Protein AF-A0A926V081-F1 (afdb_monomer_lite)

Secondary structure (DSSP, 8-state):
------------------------------------------------------------------------SEEEEEEEEE-SSSEEEEEEETTS-EEEEEE-HHHHT-GGGBT-EEEEEEEEEEEES-SSSSS---EEEEEEEEEEEE--SS-EEEE-SSEEEEEE-GGG--SSTTEEEEEEEEEETT--EEEEEEEEEEEETTEEEEEEEETTEEEEEEEEEETTEEEEEEEEEEETTEEEEEEEEEEEEEETT-

Sequence (258 aa):
MKNPMMAIALGLALLLSSCGATVAESSSAPESSASSSKPVAVAAASSATNPKAEKAEEVEAIAQAEETTEYPEIGQIISLQSGDLMCYTVVRDRQGQEFDIGATFEICEQQELLNQNVRFVYSEENVADCQSAEPCGRSRKETLISDVVLLGENWQVLSNGDWTVTVGRIESWDGVNNTGGLTYYGCDSDGNCLSLTDGFTVCRDGICNMSWENGDYAYTLSSEVTDDGEGSTTLIVWQNGDEILRAENMELIDSSDS

Structure (mmCIF, N/CA/C/O backbone):
data_AF-A0A926V081-F1
#
_entry.id   AF-A0A926V081-F1
#
loop_
_atom_site.group_PDB
_atom_site.id
_atom_site.type_symbol
_atom_site.label_atom_id
_atom_site.label_alt_id
_atom_site.label_comp_id
_atom_site.label_asym_id
_atom_site.label_entity_id
_atom_site.label_seq_id
_atom_site.pdbx_PDB_ins_code
_atom_site.Cartn_x
_atom_site.Cartn_y
_atom_site.Cartn_z
_atom_site.occupancy
_atom_site.B_iso_or_equiv
_atom_site.auth_seq_id
_atom_site.auth_comp_id
_atom_site.auth_asym_id
_atom_site.auth_atom_id
_atom_site.pdbx_PDB_model_num
ATOM 1 N N . MET A 1 1 ? -52.320 -1.292 10.419 1.00 41.16 1 MET A N 1
ATOM 2 C CA . MET A 1 1 ? -52.368 0.172 10.208 1.00 41.16 1 MET A CA 1
ATOM 3 C C . MET A 1 1 ? -50.968 0.570 9.739 1.00 41.16 1 MET A C 1
ATOM 5 O O . MET A 1 1 ? -50.101 0.710 10.576 1.00 41.16 1 MET A O 1
ATOM 9 N N . LYS A 1 2 ? -50.549 0.370 8.481 1.00 49.22 2 LYS A N 1
ATOM 10 C CA . LYS A 1 2 ? -50.849 1.128 7.248 1.00 49.22 2 LYS A CA 1
ATOM 11 C C . LYS A 1 2 ? -51.010 2.631 7.474 1.00 49.22 2 LYS A C 1
ATOM 13 O O . LYS A 1 2 ? -52.077 3.046 7.904 1.00 49.22 2 LYS A O 1
ATOM 18 N N . ASN A 1 3 ? -49.947 3.374 7.161 1.00 38.78 3 ASN A N 1
ATOM 19 C CA . ASN A 1 3 ? -49.962 4.659 6.459 1.00 38.78 3 ASN A CA 1
ATOM 20 C C . ASN A 1 3 ? -48.572 4.933 5.834 1.00 38.78 3 ASN A C 1
ATOM 22 O O . ASN A 1 3 ? -47.609 4.288 6.246 1.00 38.78 3 ASN A O 1
ATOM 26 N N . PRO A 1 4 ? -48.492 5.745 4.762 1.00 57.84 4 PRO A N 1
ATOM 27 C CA . PRO A 1 4 ? -47.816 5.337 3.528 1.00 57.84 4 PRO A CA 1
ATOM 28 C C . PRO A 1 4 ? -46.669 6.254 3.066 1.00 57.84 4 PRO A C 1
ATOM 30 O O . PRO A 1 4 ? -46.450 7.329 3.611 1.00 57.84 4 PRO A O 1
ATOM 33 N N . MET A 1 5 ? -45.990 5.776 2.013 1.00 45.22 5 MET A N 1
ATOM 34 C CA . MET A 1 5 ? -45.248 6.505 0.971 1.00 45.22 5 MET A CA 1
ATOM 35 C C . MET A 1 5 ? -45.391 8.034 0.968 1.00 45.22 5 MET A C 1
ATOM 37 O O . MET A 1 5 ? -46.496 8.559 0.833 1.00 45.22 5 MET A O 1
ATOM 41 N N . MET A 1 6 ? -44.250 8.720 0.885 1.00 52.53 6 MET A N 1
ATOM 42 C CA . MET A 1 6 ? -44.166 10.040 0.267 1.00 52.53 6 MET A CA 1
ATOM 43 C C . MET A 1 6 ? -42.986 10.052 -0.709 1.00 52.53 6 MET A C 1
ATOM 45 O O . MET A 1 6 ? -41.828 10.142 -0.318 1.00 52.53 6 MET A O 1
ATOM 49 N N . ALA A 1 7 ? -43.312 9.888 -1.990 1.00 45.56 7 ALA A N 1
ATOM 50 C CA . ALA A 1 7 ? -42.425 10.174 -3.105 1.00 45.56 7 ALA A CA 1
ATOM 51 C C . ALA A 1 7 ? -42.452 11.685 -3.367 1.00 45.56 7 ALA A C 1
ATOM 53 O O . ALA A 1 7 ? -43.532 12.272 -3.455 1.00 45.56 7 ALA A O 1
ATOM 54 N N . ILE A 1 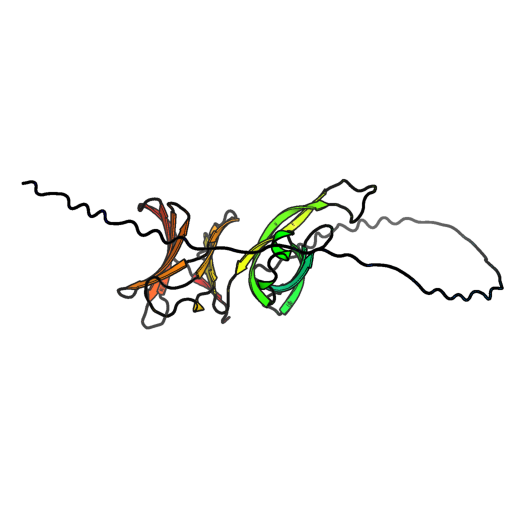8 ? -41.282 12.302 -3.517 1.00 54.81 8 ILE A N 1
ATOM 55 C CA . ILE A 1 8 ? -41.147 13.664 -4.035 1.00 54.81 8 ILE A CA 1
ATOM 56 C C . ILE A 1 8 ? -40.260 13.583 -5.273 1.00 54.81 8 ILE A C 1
ATOM 58 O O . ILE A 1 8 ? -39.061 13.347 -5.187 1.00 54.81 8 ILE A O 1
ATOM 62 N N . ALA A 1 9 ? -40.901 13.753 -6.426 1.00 47.06 9 ALA A N 1
ATOM 63 C CA . ALA A 1 9 ? -40.275 14.061 -7.699 1.00 47.06 9 ALA A CA 1
ATOM 64 C C . ALA A 1 9 ? -40.570 15.533 -8.012 1.00 47.06 9 ALA A C 1
ATOM 66 O O . ALA A 1 9 ? -41.734 15.925 -8.022 1.00 47.06 9 ALA A O 1
ATOM 67 N N . LEU A 1 10 ? -39.527 16.328 -8.244 1.00 50.34 10 LEU A N 1
ATOM 68 C CA . LEU A 1 10 ? -39.534 17.675 -8.834 1.00 50.34 10 LEU A CA 1
ATOM 69 C C . LEU A 1 10 ? -38.047 18.053 -8.988 1.00 50.34 10 LEU A C 1
ATOM 71 O O . LEU A 1 10 ? -37.288 17.855 -8.054 1.00 50.34 10 LEU A O 1
ATOM 75 N N . GLY A 1 11 ? -37.511 18.582 -10.076 1.00 39.38 11 GLY A N 1
ATOM 76 C CA . GLY A 1 11 ? -38.064 19.017 -11.339 1.00 39.38 11 GLY A CA 1
ATOM 77 C C . GLY A 1 11 ? -36.914 19.614 -12.159 1.00 39.38 11 GLY A C 1
ATOM 78 O O . GLY A 1 11 ? -36.106 20.385 -11.656 1.00 39.38 11 GLY A O 1
ATOM 79 N N . LEU A 1 12 ? -36.861 19.179 -13.411 1.00 51.38 12 LEU A N 1
ATOM 80 C CA . LEU A 1 12 ? -36.285 19.787 -14.609 1.00 51.38 12 LEU A CA 1
ATOM 81 C C . LEU A 1 12 ? -35.897 21.287 -14.523 1.00 51.38 12 LEU A C 1
ATOM 83 O O . LEU A 1 12 ? -36.761 22.139 -14.322 1.00 51.38 12 LEU A O 1
ATOM 87 N N . ALA A 1 13 ? -34.643 21.615 -14.856 1.00 47.19 13 ALA A N 1
ATOM 88 C CA . ALA A 1 13 ? -34.267 22.918 -15.415 1.00 47.19 13 ALA A CA 1
ATOM 89 C C . ALA A 1 13 ? -33.102 22.764 -16.412 1.00 47.19 13 ALA A C 1
ATOM 91 O O . ALA A 1 13 ? -31.939 22.642 -16.041 1.00 47.19 13 ALA A O 1
ATOM 92 N N . LEU A 1 14 ? -33.461 22.753 -17.698 1.00 45.94 14 LEU A N 1
ATOM 93 C CA . LEU A 1 14 ? -32.574 22.970 -18.841 1.00 45.94 14 LEU A CA 1
ATOM 94 C C . LEU A 1 14 ? -32.237 24.463 -18.949 1.00 45.94 14 LEU A C 1
ATOM 96 O O . LEU A 1 14 ? -33.151 25.286 -18.969 1.00 45.94 14 LEU A O 1
ATOM 100 N N . LEU A 1 15 ? -30.961 24.792 -19.157 1.00 56.22 15 LEU A N 1
ATOM 101 C CA . LEU A 1 15 ? -30.553 26.021 -19.839 1.00 56.22 15 LEU A CA 1
ATOM 102 C C . LEU A 1 15 ? -29.522 25.688 -20.925 1.00 56.22 15 LEU A C 1
ATOM 104 O O . LEU A 1 15 ? -28.393 25.296 -20.654 1.00 56.22 15 LEU A O 1
ATOM 108 N N . LEU A 1 16 ? -29.982 25.836 -22.167 1.00 53.78 16 LEU A N 1
ATOM 109 C CA . LEU A 1 16 ? -29.206 25.965 -23.400 1.00 53.78 16 LEU A CA 1
ATOM 110 C C . LEU A 1 16 ? -28.713 27.411 -23.542 1.00 53.78 16 LEU A C 1
ATOM 112 O O . LEU A 1 16 ? -29.458 28.312 -23.160 1.00 53.78 16 LEU A O 1
ATOM 116 N N . SER A 1 17 ? -27.542 27.608 -24.168 1.00 41.00 17 SER A N 1
ATOM 117 C CA . SER A 1 17 ? -27.089 28.778 -24.969 1.00 41.00 17 SER A CA 1
ATOM 118 C C . SER A 1 17 ? -25.545 28.825 -24.907 1.00 41.00 17 SER A C 1
ATOM 120 O O . SER A 1 17 ? -25.008 28.666 -23.821 1.00 41.00 17 SER A O 1
ATOM 122 N N . SER A 1 18 ? -24.721 29.051 -25.937 1.00 39.44 18 SER A N 1
ATOM 123 C CA . SER A 1 18 ? -24.872 29.376 -27.365 1.00 39.44 18 SER A CA 1
ATOM 124 C C . SER A 1 18 ? -23.458 29.588 -27.961 1.00 39.44 18 SER A C 1
ATOM 126 O O . SER A 1 18 ? -22.607 30.127 -27.263 1.00 39.44 18 SER A O 1
ATOM 128 N N . CYS A 1 19 ? -23.284 29.223 -29.245 1.00 39.62 19 CYS A N 1
ATOM 129 C CA . CYS A 1 19 ? -22.451 29.788 -30.343 1.00 39.62 19 CYS A CA 1
ATOM 130 C C . CYS A 1 19 ? -21.103 30.476 -30.030 1.00 39.62 19 CYS A C 1
ATOM 132 O O . CYS A 1 19 ? -21.054 31.424 -29.259 1.00 39.62 19 CYS A O 1
ATOM 134 N N . GLY A 1 20 ? -19.981 30.107 -30.665 1.00 35.38 20 GLY A N 1
ATOM 135 C CA . GLY A 1 20 ? -19.585 30.327 -32.084 1.00 35.38 20 GLY A CA 1
ATOM 136 C C . GLY A 1 20 ? -18.154 30.929 -32.056 1.00 35.38 20 GLY A C 1
ATOM 137 O O . GLY A 1 20 ? -17.800 31.501 -31.035 1.00 35.38 20 GLY A O 1
ATOM 138 N N . ALA A 1 21 ? -17.214 30.861 -33.006 1.00 42.50 21 ALA A N 1
ATOM 139 C CA . ALA A 1 21 ? -17.116 30.629 -34.453 1.00 42.50 21 ALA A CA 1
ATOM 140 C C . ALA A 1 21 ? -15.611 30.300 -34.743 1.00 42.50 21 ALA A C 1
ATOM 142 O O . ALA A 1 21 ? -14.745 30.856 -34.079 1.00 42.50 21 ALA A O 1
ATOM 143 N N . THR A 1 22 ? -15.230 29.231 -35.454 1.00 41.41 22 THR A N 1
ATOM 144 C CA . THR A 1 22 ? -14.862 29.104 -36.892 1.00 41.41 22 THR A CA 1
ATOM 145 C C . THR A 1 22 ? -13.747 30.007 -37.493 1.00 41.41 22 THR A C 1
ATOM 147 O O . THR A 1 22 ? -13.925 31.215 -37.602 1.00 41.41 22 THR A O 1
ATOM 150 N N . VAL A 1 23 ? -12.748 29.305 -38.076 1.00 40.12 23 VAL A N 1
ATOM 151 C CA . VAL A 1 23 ? -11.876 29.514 -39.280 1.00 40.12 23 VAL A CA 1
ATOM 152 C C . VAL A 1 23 ? -10.574 30.347 -39.247 1.00 40.12 23 VAL A C 1
ATOM 154 O O . VAL A 1 23 ? -10.603 31.540 -38.971 1.00 40.12 23 VAL A O 1
ATOM 157 N N . ALA A 1 24 ? -9.490 29.684 -39.712 1.00 35.75 24 ALA A N 1
ATOM 158 C CA . ALA A 1 24 ? -8.449 30.072 -40.709 1.00 35.75 24 ALA A CA 1
ATOM 159 C C . ALA A 1 24 ? -7.043 29.672 -40.194 1.00 35.75 24 ALA A C 1
ATOM 161 O O . ALA A 1 24 ? -6.629 30.150 -39.147 1.00 35.75 24 ALA A O 1
ATOM 162 N N . GLU A 1 25 ? -6.309 28.676 -40.708 1.00 33.34 25 GLU A N 1
ATOM 163 C CA . GLU A 1 25 ? -5.792 28.375 -42.063 1.00 33.34 25 GLU A CA 1
ATOM 164 C C . GLU A 1 25 ? -4.762 29.393 -42.603 1.00 33.34 25 GLU A C 1
ATOM 166 O O . GLU A 1 25 ? -5.143 30.467 -43.049 1.00 33.34 25 GLU A O 1
ATOM 171 N N . SER A 1 26 ? -3.469 29.018 -42.565 1.00 32.22 26 SER A N 1
ATOM 172 C CA . SER A 1 26 ? -2.388 29.284 -43.555 1.00 32.22 26 SER A CA 1
ATOM 173 C C . SER A 1 26 ? -1.020 29.070 -42.873 1.00 32.22 26 SER A C 1
ATOM 175 O O . SER A 1 26 ? -0.726 29.729 -41.883 1.00 32.22 26 SER A O 1
ATOM 177 N N . SER A 1 27 ? -0.219 28.052 -43.210 1.00 38.47 27 SER A N 1
ATOM 178 C CA . SER A 1 27 ? 0.672 27.954 -44.383 1.00 38.47 27 SER A CA 1
ATOM 179 C C . SER A 1 27 ? 1.743 29.050 -44.458 1.00 38.47 27 SER A C 1
ATOM 181 O O . SER A 1 27 ? 1.444 30.134 -44.944 1.00 38.47 27 SER A O 1
ATOM 183 N N . SER A 1 28 ? 2.995 28.702 -44.121 1.00 39.69 28 SER A N 1
ATOM 184 C CA . SER A 1 28 ? 4.182 28.988 -44.958 1.00 39.69 28 SER A CA 1
ATOM 185 C C . SER A 1 28 ? 5.489 28.473 -44.321 1.00 39.69 28 SER A C 1
ATOM 187 O O . SER A 1 28 ? 5.989 29.048 -43.359 1.00 39.69 28 SER A O 1
ATOM 189 N N . ALA A 1 29 ? 6.072 27.428 -44.911 1.00 41.03 29 ALA A N 1
ATOM 190 C CA . ALA A 1 29 ? 7.504 27.399 -45.253 1.00 41.03 29 ALA A CA 1
ATOM 191 C C . ALA A 1 29 ? 7.626 28.015 -46.680 1.00 41.03 29 ALA A C 1
ATOM 193 O O . ALA A 1 29 ? 6.577 28.057 -47.336 1.00 41.03 29 ALA A O 1
ATOM 194 N N . PRO A 1 30 ? 8.787 28.471 -47.219 1.00 44.38 30 PRO A N 1
ATOM 195 C CA . PRO A 1 30 ? 10.089 27.789 -47.137 1.00 44.38 30 PRO A CA 1
ATOM 196 C C . PRO A 1 30 ? 11.362 28.689 -47.205 1.00 44.38 30 PRO A C 1
ATOM 198 O O . PRO A 1 30 ? 11.274 29.911 -47.236 1.00 44.38 30 PRO A O 1
ATOM 201 N N . GLU A 1 31 ? 12.521 28.007 -47.305 1.00 29.89 31 GLU A N 1
ATOM 202 C CA . GLU A 1 31 ? 13.815 28.438 -47.892 1.00 29.89 31 GLU A CA 1
ATOM 203 C C . GLU A 1 31 ? 14.608 29.542 -47.164 1.00 29.89 31 GLU A C 1
ATOM 205 O O . GLU A 1 31 ? 14.063 30.456 -46.573 1.00 29.89 31 GLU A O 1
ATOM 210 N N . SER A 1 32 ? 15.936 29.624 -47.181 1.00 30.98 32 SER A N 1
ATOM 211 C CA . SER A 1 32 ? 17.075 28.851 -47.689 1.00 30.98 32 SER A CA 1
ATOM 212 C C . SER A 1 32 ? 18.302 29.660 -47.241 1.00 30.98 32 SER A C 1
ATOM 214 O O . SER A 1 32 ? 18.224 30.889 -47.227 1.00 30.98 32 SER A O 1
ATOM 216 N N . SER A 1 33 ? 19.430 29.024 -46.909 1.00 35.28 33 SER A N 1
ATOM 217 C CA . SER A 1 33 ? 20.769 29.512 -47.295 1.00 35.28 33 SER A CA 1
ATOM 218 C C . SER A 1 33 ? 21.856 28.520 -46.889 1.00 35.28 33 SER A C 1
ATOM 220 O O . SER A 1 33 ? 22.056 28.206 -45.719 1.00 35.28 33 SER A O 1
ATOM 222 N N . ALA A 1 34 ? 22.564 28.050 -47.909 1.00 33.31 34 ALA A N 1
ATOM 223 C CA . ALA A 1 34 ? 23.764 27.235 -47.853 1.00 33.31 34 ALA A CA 1
ATOM 224 C C . ALA A 1 34 ? 25.030 28.073 -47.584 1.00 33.31 34 ALA A C 1
ATOM 226 O O . ALA A 1 34 ? 25.086 29.228 -47.992 1.00 33.31 34 ALA A O 1
ATOM 227 N N . SER A 1 35 ? 26.072 27.452 -47.013 1.00 34.75 35 SER A N 1
ATOM 228 C CA . SER A 1 35 ? 27.498 27.613 -47.392 1.00 34.75 35 SER A CA 1
ATOM 229 C C . SER A 1 35 ? 28.341 26.646 -46.534 1.00 34.75 35 SER A C 1
ATOM 231 O O . SER A 1 35 ? 28.346 26.758 -45.316 1.00 34.75 35 SER A O 1
ATOM 233 N N . SER A 1 36 ? 28.845 25.515 -47.038 1.00 32.81 36 SER A N 1
ATOM 234 C CA . SER A 1 36 ? 30.059 25.316 -47.852 1.00 32.81 36 SER A CA 1
ATOM 235 C C . SER A 1 36 ? 31.379 25.753 -47.193 1.00 32.81 36 SER A C 1
ATOM 237 O O . SER A 1 36 ? 31.754 26.920 -47.235 1.00 32.81 36 SER A O 1
ATOM 239 N N . SER A 1 37 ? 32.146 24.785 -46.675 1.00 38.94 37 SER A N 1
ATOM 240 C CA . SER A 1 37 ? 33.551 24.587 -47.078 1.00 38.94 37 SER A CA 1
ATOM 241 C C . SER A 1 37 ? 34.102 23.222 -46.619 1.00 38.94 37 SER A C 1
ATOM 243 O O . SER A 1 37 ? 33.968 22.802 -45.476 1.00 38.94 37 SER A O 1
ATOM 245 N N . LYS A 1 38 ? 34.715 22.521 -47.576 1.00 42.31 38 LYS A N 1
ATOM 246 C CA . LYS A 1 38 ? 35.618 21.352 -47.478 1.00 42.31 38 LYS A CA 1
ATOM 247 C C . LYS A 1 38 ? 37.017 21.869 -47.912 1.00 42.31 38 LYS A C 1
ATOM 249 O O . LYS A 1 38 ? 37.076 22.994 -48.409 1.00 42.31 38 LYS A O 1
ATOM 254 N N . PRO A 1 39 ? 38.073 21.048 -48.068 1.00 52.53 39 PRO A N 1
ATOM 255 C CA . PRO A 1 39 ? 38.660 19.966 -47.259 1.00 52.53 39 PRO A CA 1
ATOM 256 C C . PRO A 1 39 ? 40.168 20.225 -46.976 1.00 52.53 39 PRO A C 1
ATOM 258 O O . PRO A 1 39 ? 40.799 20.971 -47.714 1.00 52.53 39 PRO A O 1
ATOM 261 N N . VAL A 1 40 ? 40.806 19.496 -46.048 1.00 36.75 40 VAL A N 1
ATOM 262 C CA . VAL A 1 40 ? 42.231 19.108 -46.200 1.00 36.75 40 VAL A CA 1
ATOM 263 C C . VAL A 1 40 ? 42.437 17.707 -45.618 1.00 36.75 40 VAL A C 1
ATOM 265 O O . VAL A 1 40 ? 41.960 17.397 -44.531 1.00 36.75 40 VAL A O 1
ATOM 268 N N . ALA A 1 41 ? 43.115 16.864 -46.391 1.00 37.28 41 ALA A N 1
ATOM 269 C CA . ALA A 1 41 ? 43.473 15.481 -46.101 1.00 37.28 41 ALA A CA 1
ATOM 270 C C . ALA A 1 41 ? 45.007 15.320 -46.077 1.00 37.28 41 ALA A C 1
ATOM 272 O O . ALA A 1 41 ? 45.720 16.261 -46.424 1.00 37.28 41 ALA A O 1
ATOM 273 N N . VAL A 1 42 ? 45.445 14.066 -45.850 1.00 37.69 42 VAL A N 1
ATOM 274 C CA . VAL A 1 42 ? 46.785 13.470 -46.106 1.00 37.69 42 VAL A CA 1
ATOM 275 C C . VAL A 1 42 ? 47.740 13.574 -44.898 1.00 37.69 42 VAL A C 1
ATOM 277 O O . VAL A 1 42 ? 47.892 14.653 -44.349 1.00 37.69 42 VAL A O 1
ATOM 280 N N . ALA A 1 43 ? 48.435 12.545 -44.386 1.00 34.44 43 ALA A N 1
ATOM 281 C CA . ALA A 1 43 ? 48.739 11.140 -44.738 1.00 34.44 43 ALA A CA 1
ATOM 282 C C . ALA A 1 43 ? 49.207 10.415 -43.439 1.00 34.44 43 ALA A C 1
ATOM 284 O O . ALA A 1 43 ? 49.703 11.087 -42.542 1.00 34.44 43 ALA A O 1
ATOM 285 N N . ALA A 1 44 ? 48.918 9.121 -43.208 1.00 33.72 44 ALA A N 1
ATOM 286 C CA . ALA A 1 44 ? 49.705 7.910 -43.570 1.00 33.72 44 ALA A CA 1
ATOM 287 C C . ALA A 1 44 ? 51.083 7.809 -42.846 1.00 33.72 44 ALA A C 1
ATOM 289 O O . ALA A 1 44 ? 51.796 8.798 -42.800 1.00 33.72 44 ALA A O 1
ATOM 290 N N . ALA A 1 45 ? 51.594 6.692 -42.301 1.00 32.97 45 ALA A N 1
ATOM 291 C CA . ALA A 1 45 ? 51.244 5.268 -42.334 1.00 32.97 45 ALA A CA 1
ATOM 292 C C . ALA A 1 45 ? 52.085 4.453 -41.301 1.00 32.97 45 ALA A C 1
ATOM 294 O O . ALA A 1 45 ? 53.166 4.899 -40.934 1.00 32.97 45 ALA A O 1
ATOM 295 N N . SER A 1 46 ? 51.632 3.212 -41.018 1.00 34.06 46 SER A N 1
ATOM 296 C CA . SER A 1 46 ? 52.392 1.944 -40.795 1.00 34.06 46 SER A CA 1
ATOM 297 C C . SER A 1 46 ? 53.333 1.793 -39.575 1.00 34.06 46 SER A C 1
ATOM 299 O O . SER A 1 46 ? 54.003 2.735 -39.192 1.00 34.06 46 SER A O 1
ATOM 301 N N . SER A 1 47 ? 53.525 0.647 -38.900 1.00 34.56 47 SER A N 1
ATOM 302 C CA . SER A 1 47 ? 53.263 -0.799 -39.104 1.00 34.56 47 SER A CA 1
ATOM 303 C C . SER A 1 47 ? 53.283 -1.475 -37.710 1.00 34.56 47 SER A C 1
ATOM 305 O O . SER A 1 47 ? 54.092 -1.095 -36.873 1.00 34.56 47 SER A O 1
ATOM 307 N N . ALA A 1 48 ? 52.355 -2.360 -37.337 1.00 37.00 48 ALA A N 1
ATOM 308 C CA . ALA A 1 48 ? 52.404 -3.828 -37.460 1.00 37.00 48 ALA A CA 1
ATOM 309 C C . ALA A 1 48 ? 53.718 -4.533 -37.040 1.00 37.00 48 ALA A C 1
ATOM 311 O O . ALA A 1 48 ? 54.717 -4.462 -37.751 1.00 37.00 48 ALA A O 1
ATOM 312 N N . THR A 1 49 ? 53.661 -5.352 -35.979 1.00 30.39 49 THR A N 1
ATOM 313 C CA . THR A 1 49 ? 54.292 -6.690 -35.917 1.00 30.39 49 THR A CA 1
ATOM 314 C C . THR A 1 49 ? 53.478 -7.590 -34.967 1.00 30.39 49 THR A C 1
ATOM 316 O O . THR A 1 49 ? 53.098 -7.172 -33.880 1.00 30.39 49 THR A O 1
ATOM 319 N N . ASN A 1 50 ? 53.171 -8.797 -35.440 1.00 41.41 50 ASN A N 1
ATOM 320 C CA . ASN A 1 50 ? 52.332 -9.865 -34.865 1.00 41.41 50 ASN A CA 1
ATOM 321 C C . ASN A 1 50 ? 53.273 -11.024 -34.391 1.00 41.41 50 ASN A C 1
ATOM 323 O O . ASN A 1 50 ? 54.489 -10.850 -34.481 1.00 41.41 50 ASN A O 1
ATOM 327 N N . PRO A 1 51 ? 52.837 -12.288 -34.204 1.00 58.31 51 PRO A N 1
ATOM 328 C CA . PRO A 1 51 ? 52.030 -12.947 -33.156 1.00 58.31 51 PRO A CA 1
ATOM 329 C C . PRO A 1 51 ? 52.818 -14.050 -32.383 1.00 58.31 51 PRO A C 1
ATOM 331 O O . PRO A 1 51 ? 53.830 -14.532 -32.889 1.00 58.31 51 PRO A O 1
ATOM 334 N N . LYS A 1 52 ? 52.301 -14.583 -31.252 1.00 38.56 52 LYS A N 1
ATOM 335 C CA . LYS A 1 52 ? 52.437 -16.030 -30.919 1.00 38.56 52 LYS A CA 1
ATOM 336 C C . LYS A 1 52 ? 51.471 -16.545 -29.823 1.00 38.56 52 LYS A C 1
ATOM 338 O O . LYS A 1 52 ? 51.586 -16.161 -28.667 1.00 38.56 52 LYS A O 1
ATOM 343 N N . ALA A 1 53 ? 50.582 -17.441 -30.268 1.00 39.53 53 ALA A N 1
ATOM 344 C CA . ALA A 1 53 ? 49.889 -18.584 -29.632 1.00 39.53 53 ALA A CA 1
ATOM 345 C C . ALA A 1 53 ? 50.578 -19.220 -28.396 1.00 39.53 53 ALA A C 1
ATOM 347 O O . ALA A 1 53 ? 51.799 -19.153 -28.302 1.00 39.53 53 ALA A O 1
ATOM 348 N N . GLU A 1 54 ? 49.970 -19.984 -27.479 1.00 41.94 54 GLU A N 1
ATOM 349 C CA . GLU A 1 54 ? 48.633 -20.557 -27.192 1.00 41.94 54 GLU A CA 1
ATOM 350 C C . GLU A 1 54 ? 48.836 -21.441 -25.925 1.00 41.94 54 GLU A C 1
ATOM 352 O O . GLU A 1 54 ? 49.968 -21.881 -25.691 1.00 41.94 54 GLU A O 1
ATOM 357 N N . LYS A 1 55 ? 47.745 -21.778 -25.205 1.00 34.75 55 LYS A N 1
ATOM 358 C CA . LYS A 1 55 ? 47.590 -22.850 -24.178 1.00 34.75 55 LYS A CA 1
ATOM 359 C C . LYS A 1 55 ? 47.797 -22.376 -22.721 1.00 34.75 55 LYS A C 1
ATOM 361 O O . LYS A 1 55 ? 48.801 -21.746 -22.432 1.00 34.75 55 LYS A O 1
ATOM 366 N N . ALA A 1 56 ? 46.935 -22.638 -21.738 1.00 40.91 56 ALA A N 1
ATOM 367 C CA . ALA A 1 56 ? 45.872 -23.625 -21.592 1.00 40.91 56 ALA A CA 1
ATOM 368 C C . ALA A 1 56 ? 44.673 -23.033 -20.833 1.00 40.91 56 ALA A C 1
ATOM 370 O O . ALA A 1 56 ? 44.820 -22.188 -19.958 1.00 40.91 56 ALA A O 1
ATOM 371 N N . GLU A 1 57 ? 43.519 -23.550 -21.212 1.00 48.47 57 GLU A N 1
ATOM 372 C CA . GLU A 1 57 ? 42.200 -23.469 -20.609 1.00 48.47 57 GLU A CA 1
ATOM 373 C C . GLU A 1 57 ? 42.217 -24.081 -19.193 1.00 48.47 57 GLU A C 1
ATOM 375 O O . GLU A 1 57 ? 42.476 -25.275 -19.033 1.00 48.47 57 GLU A O 1
ATOM 380 N N . GLU A 1 58 ? 41.959 -23.264 -18.171 1.00 46.41 58 GLU A N 1
ATOM 381 C CA . GLU A 1 58 ? 41.532 -23.710 -16.843 1.00 46.41 58 GLU A CA 1
ATOM 382 C C . GLU A 1 58 ? 40.118 -23.169 -16.648 1.00 46.41 58 GLU A C 1
ATOM 384 O O . GLU A 1 58 ? 39.895 -21.974 -16.462 1.00 46.41 58 GLU A O 1
ATOM 389 N N . VAL A 1 59 ? 39.152 -24.066 -16.839 1.00 45.50 59 VAL A N 1
ATOM 390 C CA . VAL A 1 59 ? 37.726 -23.819 -16.646 1.00 45.50 59 VAL A CA 1
ATOM 391 C C . VAL A 1 59 ? 37.492 -23.716 -15.145 1.00 45.50 59 VAL A C 1
ATOM 393 O O . VAL A 1 59 ? 37.207 -24.710 -14.478 1.00 45.50 59 VAL A O 1
ATOM 396 N N . GLU A 1 60 ? 37.646 -22.513 -14.603 1.00 47.34 60 GLU A N 1
ATOM 397 C CA . GLU A 1 60 ? 37.123 -22.197 -13.284 1.00 47.34 60 GLU A CA 1
ATOM 398 C C . GLU A 1 60 ? 35.610 -22.036 -13.443 1.00 47.34 60 GLU A C 1
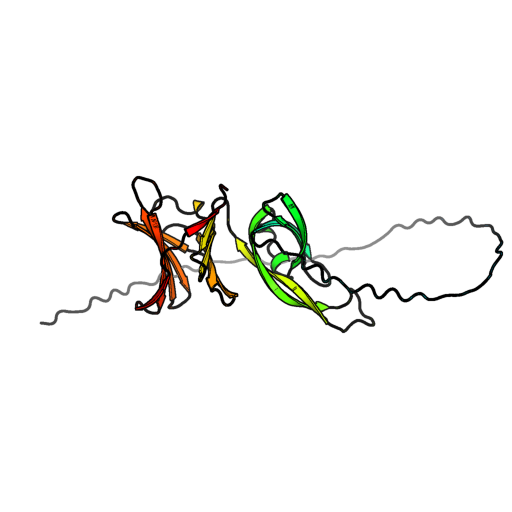ATOM 400 O O . GLU A 1 60 ? 35.101 -21.058 -13.991 1.00 47.34 60 GLU A O 1
ATOM 405 N N . ALA A 1 61 ? 34.888 -23.086 -13.056 1.00 44.84 61 ALA A N 1
ATOM 406 C CA . ALA A 1 61 ? 33.449 -23.054 -12.894 1.00 44.84 61 ALA A CA 1
ATOM 407 C C . ALA A 1 61 ? 33.128 -22.069 -11.765 1.00 44.84 61 ALA A C 1
ATOM 409 O O . ALA A 1 61 ? 33.054 -22.443 -10.595 1.00 44.84 61 ALA A O 1
ATOM 410 N N . ILE A 1 62 ? 32.966 -20.798 -12.127 1.00 44.16 62 ILE A N 1
ATOM 411 C CA . ILE A 1 62 ? 32.360 -19.800 -11.259 1.00 44.16 62 ILE A CA 1
ATOM 412 C C . ILE A 1 62 ? 30.892 -20.204 -11.172 1.00 44.16 62 ILE A C 1
ATOM 414 O O . ILE A 1 62 ? 30.095 -19.946 -12.075 1.00 44.16 62 ILE A O 1
ATOM 418 N N . ALA A 1 63 ? 30.566 -20.946 -10.116 1.00 39.50 63 ALA A N 1
ATOM 419 C CA . ALA A 1 63 ? 29.204 -21.067 -9.647 1.00 39.50 63 ALA A CA 1
ATOM 420 C C . ALA A 1 63 ? 28.667 -19.638 -9.538 1.00 39.50 63 ALA A C 1
ATOM 422 O O . ALA A 1 63 ? 29.203 -18.836 -8.774 1.00 39.50 63 ALA A O 1
ATOM 423 N N . GLN A 1 64 ? 27.686 -19.313 -10.380 1.00 36.97 64 GLN A N 1
ATOM 424 C CA . GLN A 1 64 ? 26.902 -18.099 -10.244 1.00 36.97 64 GLN A CA 1
ATOM 425 C C . GLN A 1 64 ? 26.277 -18.179 -8.856 1.00 36.97 64 GLN A C 1
ATOM 427 O O . GLN A 1 64 ? 25.350 -18.950 -8.621 1.00 36.97 64 GLN A O 1
ATOM 432 N N . ALA A 1 65 ? 26.883 -17.467 -7.910 1.00 38.47 65 ALA A N 1
ATOM 433 C CA . ALA A 1 65 ? 26.177 -17.039 -6.729 1.00 38.47 65 ALA A CA 1
ATOM 434 C C . ALA A 1 65 ? 25.079 -16.131 -7.272 1.00 38.47 65 ALA A C 1
ATOM 436 O O . ALA A 1 65 ? 25.371 -15.057 -7.797 1.00 38.47 65 ALA A O 1
ATOM 437 N N . GLU A 1 66 ? 23.846 -16.627 -7.280 1.00 37.38 66 GLU A N 1
ATOM 438 C CA . GLU A 1 66 ? 22.691 -15.774 -7.493 1.00 37.38 66 GLU A CA 1
ATOM 439 C C . GLU A 1 66 ? 22.711 -14.767 -6.345 1.00 37.38 66 GLU A C 1
ATOM 441 O O . GLU A 1 66 ? 22.415 -15.106 -5.199 1.00 37.38 66 GLU A O 1
ATOM 446 N N . GLU A 1 67 ? 23.190 -13.554 -6.625 1.00 41.28 67 GLU A N 1
ATOM 447 C CA . GLU A 1 67 ? 22.988 -12.436 -5.722 1.00 41.28 67 GLU A CA 1
ATOM 448 C C . GLU A 1 67 ? 21.485 -12.191 -5.691 1.00 41.28 67 GLU A C 1
ATOM 450 O O . GLU A 1 67 ? 20.913 -11.595 -6.604 1.00 41.28 67 GLU A O 1
ATOM 455 N N . THR A 1 68 ? 20.827 -12.706 -4.656 1.00 43.72 68 THR A N 1
ATOM 456 C CA . THR A 1 68 ? 19.473 -12.299 -4.306 1.00 43.72 68 THR A CA 1
ATOM 457 C C . THR A 1 68 ? 19.554 -10.824 -3.945 1.00 43.72 68 THR A C 1
ATOM 459 O O . THR A 1 68 ? 19.891 -10.470 -2.816 1.00 43.72 68 THR A O 1
ATOM 462 N N . THR A 1 69 ? 19.352 -9.961 -4.938 1.00 58.09 69 THR A N 1
ATOM 463 C CA . THR A 1 69 ? 19.236 -8.525 -4.714 1.00 58.09 69 THR A CA 1
ATOM 464 C C . THR A 1 69 ? 17.926 -8.329 -3.972 1.00 58.09 69 THR A C 1
ATOM 466 O O . THR A 1 69 ? 16.851 -8.505 -4.540 1.00 58.09 69 THR A O 1
ATOM 469 N N . GLU A 1 70 ? 18.019 -8.069 -2.674 1.00 85.00 70 GLU A N 1
ATOM 470 C CA . GLU A 1 70 ? 16.856 -7.765 -1.854 1.00 85.00 70 GLU A CA 1
ATOM 471 C C . GLU A 1 70 ? 16.371 -6.368 -2.254 1.00 85.00 70 GLU A C 1
ATOM 473 O O . GLU A 1 70 ? 17.058 -5.369 -2.034 1.00 85.00 70 GLU A O 1
ATOM 478 N N . TYR A 1 71 ? 15.236 -6.311 -2.951 1.00 91.06 71 TYR A N 1
ATOM 479 C CA . TYR A 1 71 ? 14.635 -5.047 -3.356 1.00 91.06 71 TYR A CA 1
ATOM 480 C C . TYR A 1 71 ? 13.958 -4.377 -2.154 1.00 91.06 71 TYR A C 1
ATOM 482 O O . TYR A 1 71 ? 13.326 -5.065 -1.350 1.00 91.06 71 TYR A O 1
ATOM 490 N N . PRO A 1 72 ? 14.056 -3.045 -2.019 1.00 95.38 72 PRO A N 1
ATOM 491 C CA . PRO A 1 72 ? 13.426 -2.344 -0.912 1.00 95.38 72 PRO A CA 1
ATOM 492 C C . PRO A 1 72 ? 11.902 -2.367 -1.049 1.00 95.38 72 PRO A C 1
ATOM 494 O O . PRO A 1 72 ? 11.364 -2.029 -2.094 1.00 95.38 72 PRO A O 1
ATOM 497 N N . GLU A 1 73 ? 11.179 -2.682 0.024 1.00 95.12 73 GLU A N 1
ATOM 498 C CA . GLU A 1 73 ? 9.711 -2.603 -0.004 1.00 95.12 73 GLU A CA 1
ATOM 499 C C . GLU A 1 73 ? 9.192 -1.164 0.094 1.00 95.12 73 GLU A C 1
ATOM 501 O O . GLU A 1 73 ? 8.152 -0.836 -0.469 1.00 95.12 73 GLU A O 1
ATOM 506 N N . ILE A 1 74 ? 9.895 -0.303 0.833 1.00 96.81 74 ILE A N 1
ATOM 507 C CA . ILE A 1 74 ? 9.504 1.086 1.094 1.00 96.81 74 ILE A CA 1
ATOM 508 C C . ILE A 1 74 ? 10.680 2.003 0.780 1.00 96.81 74 ILE A C 1
ATOM 510 O O . ILE A 1 74 ? 11.821 1.741 1.171 1.00 96.81 74 ILE A O 1
ATOM 514 N N . GLY A 1 75 ? 10.394 3.111 0.107 1.00 96.50 75 GLY A N 1
ATOM 515 C CA . GLY A 1 75 ? 11.400 4.099 -0.239 1.00 96.50 75 GLY A CA 1
ATOM 516 C C . GLY A 1 75 ? 10.827 5.277 -1.011 1.00 96.50 75 GLY A C 1
ATOM 517 O O . GLY A 1 75 ? 9.648 5.607 -0.901 1.00 96.50 75 GLY A O 1
ATOM 518 N N . GLN A 1 76 ? 11.686 5.920 -1.792 1.00 97.19 76 GLN A N 1
ATOM 519 C CA . GLN A 1 76 ? 11.353 7.064 -2.630 1.00 97.19 76 GLN A CA 1
ATOM 520 C C . GLN A 1 76 ? 11.760 6.814 -4.072 1.00 97.19 76 GLN A C 1
ATOM 522 O O . GLN A 1 76 ? 12.841 6.291 -4.335 1.00 97.19 76 GLN A O 1
ATOM 527 N N . ILE A 1 77 ? 10.937 7.266 -5.014 1.00 96.94 77 ILE A N 1
ATOM 528 C CA . ILE A 1 77 ? 11.310 7.290 -6.429 1.00 96.94 77 ILE A CA 1
ATOM 529 C C . ILE A 1 77 ? 12.111 8.564 -6.697 1.00 96.94 77 ILE A C 1
ATOM 531 O O . ILE A 1 77 ? 11.598 9.673 -6.573 1.00 96.94 77 ILE A O 1
ATOM 535 N N . ILE A 1 78 ? 13.375 8.411 -7.081 1.00 97.50 78 ILE A N 1
ATOM 536 C CA . ILE A 1 78 ? 14.298 9.523 -7.349 1.00 97.50 78 ILE A CA 1
ATOM 537 C C . ILE A 1 78 ? 14.279 9.909 -8.823 1.00 97.50 78 ILE A C 1
ATOM 539 O O . ILE A 1 78 ? 14.377 11.090 -9.161 1.00 97.50 78 ILE A O 1
ATOM 543 N N . SER A 1 79 ? 14.143 8.926 -9.711 1.00 96.88 79 SER A N 1
ATOM 544 C CA . SER A 1 79 ? 14.023 9.180 -11.142 1.00 96.88 79 SER A CA 1
ATOM 545 C C . SER A 1 79 ? 13.113 8.172 -11.832 1.00 96.88 79 SER A C 1
ATOM 547 O O . SER A 1 79 ? 13.037 7.013 -11.427 1.00 96.88 79 SER A O 1
ATOM 549 N N . LEU A 1 80 ? 12.440 8.647 -12.880 1.00 96.88 80 LEU A N 1
ATOM 550 C CA . LEU A 1 80 ? 11.609 7.871 -13.792 1.00 96.88 80 LEU A CA 1
ATOM 551 C C . LEU A 1 80 ? 12.023 8.228 -15.216 1.00 96.88 80 LEU A C 1
ATOM 553 O O . LEU A 1 80 ? 11.948 9.394 -15.614 1.00 96.88 80 LEU A O 1
ATOM 557 N N . GLN A 1 81 ? 12.448 7.240 -15.992 1.00 96.50 81 GLN A N 1
ATOM 558 C CA . GLN A 1 81 ? 12.798 7.429 -17.390 1.00 96.50 81 GLN A CA 1
ATOM 559 C C . GLN A 1 81 ? 12.161 6.339 -18.242 1.00 96.50 81 GLN A C 1
ATOM 561 O O . GLN A 1 81 ? 12.508 5.164 -18.133 1.00 96.50 81 GLN A O 1
ATOM 566 N N . SER A 1 82 ? 11.262 6.743 -19.144 1.00 95.56 82 SER A N 1
ATOM 567 C CA . SER A 1 82 ? 10.693 5.816 -20.120 1.00 95.56 82 SER A CA 1
ATOM 568 C C . SER A 1 82 ? 11.807 5.305 -21.027 1.00 95.56 82 SER A C 1
ATOM 570 O O . SER A 1 82 ? 12.398 6.068 -21.797 1.00 95.56 82 SER A O 1
ATOM 572 N N . GLY A 1 83 ? 12.099 4.018 -20.901 1.00 91.62 83 GLY A N 1
ATOM 573 C CA . GLY A 1 83 ? 13.045 3.304 -21.731 1.00 91.62 83 GLY A CA 1
ATOM 574 C C . GLY A 1 83 ? 12.397 2.695 -22.962 1.00 91.62 83 GLY A C 1
ATOM 575 O O . GLY A 1 83 ? 11.242 2.952 -23.294 1.00 91.62 83 GLY A O 1
ATOM 576 N N . ASP A 1 84 ? 13.171 1.861 -23.635 1.00 88.25 84 ASP A N 1
ATOM 577 C CA . ASP A 1 84 ? 12.741 1.029 -24.754 1.00 88.25 84 ASP A CA 1
ATOM 578 C C . ASP A 1 84 ? 12.278 -0.364 -24.325 1.00 88.25 84 ASP A C 1
ATOM 580 O O . ASP A 1 84 ? 11.423 -0.953 -24.982 1.00 88.25 84 ASP A O 1
ATOM 584 N N . LEU A 1 85 ? 12.827 -0.885 -23.228 1.00 91.25 85 LEU A N 1
ATOM 585 C CA . LEU A 1 85 ? 12.485 -2.206 -22.698 1.00 91.25 85 LEU A CA 1
ATOM 586 C C . LEU A 1 85 ? 11.524 -2.149 -21.513 1.00 91.25 85 LEU A C 1
ATOM 588 O O . LEU A 1 85 ? 10.718 -3.058 -21.341 1.00 91.25 85 LEU A O 1
ATOM 592 N N . MET A 1 86 ? 11.634 -1.100 -20.703 1.00 95.12 86 MET A N 1
ATOM 593 C CA . MET A 1 86 ? 10.882 -0.904 -19.466 1.00 95.12 86 MET A CA 1
ATOM 594 C C . MET A 1 86 ? 10.983 0.559 -19.023 1.00 95.12 86 MET A C 1
ATOM 596 O O . MET A 1 86 ? 11.686 1.364 -19.644 1.00 95.12 86 MET A O 1
ATOM 600 N N . CYS A 1 87 ? 10.315 0.909 -17.931 1.00 97.00 87 CYS A N 1
ATOM 601 C CA . CYS A 1 87 ? 10.592 2.143 -17.214 1.00 97.00 87 CYS A CA 1
ATOM 602 C C . CYS A 1 87 ? 11.872 1.956 -16.386 1.00 97.00 87 CYS A C 1
ATOM 604 O O . CYS A 1 87 ? 11.956 1.049 -15.561 1.00 97.00 87 CYS A O 1
ATOM 606 N N . TYR A 1 88 ? 12.891 2.778 -16.620 1.00 96.25 88 TYR A N 1
ATOM 607 C CA . TYR A 1 88 ? 14.099 2.779 -15.799 1.00 96.25 88 TYR A CA 1
ATOM 608 C C . TYR A 1 88 ? 13.880 3.696 -14.604 1.00 96.25 88 TYR A C 1
ATOM 610 O O . TYR A 1 88 ? 13.524 4.866 -14.782 1.00 96.25 88 TYR A O 1
ATOM 618 N N . THR A 1 89 ? 14.094 3.172 -13.399 1.00 97.38 89 THR A N 1
ATOM 619 C CA . THR A 1 89 ? 13.902 3.931 -12.166 1.00 97.38 89 THR A CA 1
ATOM 620 C C . THR A 1 89 ? 15.143 3.882 -11.295 1.00 97.38 89 THR A C 1
ATOM 622 O O . THR A 1 89 ? 15.850 2.876 -11.251 1.00 97.38 89 THR A O 1
ATOM 625 N N . VAL A 1 90 ? 15.384 4.986 -10.594 1.00 97.19 90 VAL A N 1
ATOM 626 C CA . VAL A 1 90 ? 16.281 5.007 -9.437 1.00 97.19 90 VAL A CA 1
ATOM 627 C C . VAL A 1 90 ? 15.395 5.181 -8.223 1.00 97.19 90 VAL A C 1
ATOM 629 O O . VAL A 1 90 ? 14.675 6.181 -8.136 1.00 97.19 90 VAL A O 1
ATOM 632 N N . VAL A 1 91 ? 15.450 4.234 -7.296 1.00 97.44 91 VAL A N 1
ATOM 633 C CA . VAL A 1 91 ? 14.751 4.326 -6.015 1.00 97.44 91 VAL A CA 1
ATOM 634 C C . VAL A 1 91 ? 15.753 4.460 -4.884 1.00 97.44 91 VAL A C 1
ATOM 636 O O . VAL A 1 91 ? 16.877 3.978 -4.988 1.00 97.44 91 VAL A O 1
ATOM 639 N N . ARG A 1 92 ? 15.354 5.118 -3.802 1.00 97.12 92 ARG A N 1
ATOM 640 C CA . ARG A 1 92 ? 16.141 5.224 -2.577 1.00 97.12 92 ARG A CA 1
ATOM 641 C C . ARG A 1 92 ? 15.383 4.563 -1.444 1.00 97.12 92 ARG A C 1
ATOM 643 O O . ARG A 1 92 ? 14.234 4.924 -1.202 1.00 97.12 92 ARG A O 1
ATOM 650 N N . ASP A 1 93 ? 16.010 3.620 -0.760 1.00 95.56 93 ASP A N 1
ATOM 651 C CA . ASP A 1 93 ? 15.418 2.999 0.420 1.00 95.56 93 ASP A CA 1
ATOM 652 C C . ASP A 1 93 ? 15.456 3.932 1.643 1.00 95.56 93 ASP A C 1
ATOM 654 O O . ASP A 1 93 ? 15.940 5.069 1.600 1.00 95.56 93 ASP A O 1
ATOM 658 N N . ARG A 1 94 ? 14.962 3.431 2.776 1.00 91.38 94 ARG A N 1
ATOM 659 C CA . ARG A 1 94 ? 14.964 4.168 4.048 1.00 91.38 94 ARG A CA 1
ATOM 660 C C . ARG A 1 94 ? 16.359 4.387 4.644 1.00 91.38 94 ARG A C 1
ATOM 662 O O . ARG A 1 94 ? 16.537 5.307 5.437 1.00 91.38 94 ARG A O 1
ATOM 669 N N . GLN A 1 95 ? 17.351 3.583 4.264 1.00 92.25 95 GLN A N 1
ATOM 670 C CA . GLN A 1 95 ? 18.746 3.727 4.699 1.00 92.25 95 GLN A CA 1
ATOM 671 C C . GLN A 1 95 ? 19.520 4.743 3.844 1.00 92.25 95 GLN A C 1
ATOM 673 O O . GLN A 1 95 ? 20.664 5.083 4.154 1.00 92.25 95 GLN A O 1
ATOM 678 N N . GLY A 1 96 ? 18.895 5.257 2.783 1.00 93.69 96 GLY A N 1
ATOM 679 C CA . GLY A 1 96 ? 19.503 6.177 1.836 1.00 93.69 96 GLY A CA 1
ATOM 680 C C . GLY A 1 96 ? 20.293 5.483 0.726 1.00 93.69 96 GLY A C 1
ATOM 681 O O . GLY A 1 96 ? 20.973 6.171 -0.036 1.00 93.69 96 GLY A O 1
ATOM 682 N N . GLN A 1 97 ? 20.219 4.154 0.623 1.00 95.69 97 GLN A N 1
ATOM 683 C CA . GLN A 1 97 ? 20.823 3.390 -0.459 1.00 95.69 97 GLN A CA 1
ATOM 684 C C . GLN A 1 97 ? 19.981 3.531 -1.726 1.00 95.69 97 GLN A C 1
ATOM 686 O O . GLN A 1 97 ? 18.756 3.430 -1.693 1.00 95.69 97 GLN A O 1
ATOM 691 N N . GLU A 1 98 ? 20.654 3.779 -2.847 1.00 96.50 98 GLU A N 1
ATOM 692 C CA . GLU A 1 98 ? 20.013 3.891 -4.154 1.00 96.50 98 GLU A CA 1
ATOM 693 C C . GLU A 1 98 ? 20.092 2.567 -4.918 1.00 96.50 98 GLU A C 1
ATOM 695 O O . GLU A 1 98 ? 21.107 1.866 -4.868 1.00 96.50 98 GLU A O 1
ATOM 700 N N . PHE A 1 99 ? 19.013 2.245 -5.628 1.00 96.31 99 PHE A N 1
ATOM 701 C CA . PHE A 1 99 ? 18.852 1.029 -6.413 1.00 96.31 99 PHE A CA 1
ATOM 702 C C . PHE A 1 99 ? 18.345 1.387 -7.808 1.00 96.31 99 PHE A C 1
ATOM 704 O O . PHE A 1 99 ? 17.348 2.100 -7.952 1.00 96.31 99 PHE A O 1
ATOM 711 N N . ASP A 1 100 ? 19.011 0.847 -8.826 1.00 95.88 100 ASP A N 1
ATOM 712 C CA . ASP A 1 100 ? 18.526 0.871 -10.202 1.00 95.88 100 ASP A CA 1
ATOM 713 C C . ASP A 1 100 ? 17.551 -0.296 -10.385 1.00 95.88 100 ASP A C 1
ATOM 715 O O . ASP A 1 100 ? 17.962 -1.458 -10.436 1.00 95.88 100 ASP A O 1
ATOM 719 N N . ILE A 1 101 ? 16.253 0.000 -10.457 1.00 95.25 101 ILE A N 1
ATOM 720 C CA . ILE A 1 101 ? 15.204 -1.019 -10.567 1.00 95.25 101 ILE A CA 1
ATOM 721 C C . ILE A 1 101 ? 14.344 -0.726 -11.796 1.00 95.25 101 ILE A C 1
ATOM 723 O O . ILE A 1 101 ? 13.986 0.419 -12.084 1.00 95.25 101 ILE A O 1
ATOM 727 N N . GLY A 1 102 ? 14.024 -1.771 -12.556 1.00 96.44 102 GLY A N 1
ATOM 728 C CA . GLY A 1 102 ? 13.069 -1.672 -13.651 1.00 96.44 102 GLY A CA 1
ATOM 729 C C . GLY A 1 102 ? 11.634 -1.568 -13.135 1.00 96.44 102 GLY A C 1
ATOM 730 O O . GLY A 1 102 ? 11.277 -2.172 -12.128 1.00 96.44 102 GLY A O 1
ATOM 731 N N . ALA A 1 103 ? 10.793 -0.833 -13.845 1.00 97.62 103 ALA A N 1
ATOM 732 C CA . ALA A 1 103 ? 9.369 -0.723 -13.573 1.00 97.62 103 ALA A CA 1
ATOM 733 C C . ALA A 1 103 ? 8.557 -0.954 -14.852 1.00 97.62 103 ALA A C 1
ATOM 735 O O . ALA A 1 103 ? 9.079 -0.864 -15.971 1.00 97.62 103 ALA A O 1
ATOM 736 N N . THR A 1 104 ? 7.269 -1.234 -14.702 1.00 97.44 104 THR A N 1
ATOM 737 C CA . THR A 1 104 ? 6.334 -1.247 -15.830 1.00 97.44 104 THR A CA 1
ATOM 738 C C . THR A 1 104 ? 6.205 0.158 -16.429 1.00 97.44 104 THR A C 1
ATOM 740 O O . THR A 1 104 ? 6.529 1.168 -15.794 1.00 97.44 104 THR A O 1
ATOM 743 N N . PHE A 1 105 ? 5.789 0.252 -17.694 1.00 96.50 105 PHE A N 1
ATOM 744 C CA . PHE A 1 105 ? 5.716 1.546 -18.383 1.00 96.50 105 PHE A CA 1
ATOM 745 C C . PHE A 1 105 ? 4.713 2.498 -17.718 1.00 96.50 105 PHE A C 1
ATOM 747 O O . PHE A 1 105 ? 4.954 3.703 -17.681 1.00 96.50 105 PHE A O 1
ATOM 754 N N . GLU A 1 106 ? 3.658 1.951 -17.118 1.00 96.44 106 GLU A N 1
ATOM 755 C CA . GLU A 1 106 ? 2.615 2.658 -16.378 1.00 96.44 106 GLU A CA 1
ATOM 756 C C . GLU A 1 106 ? 3.177 3.472 -15.201 1.00 96.44 106 GLU A C 1
ATOM 758 O O . GLU A 1 106 ? 2.665 4.548 -14.892 1.00 96.44 106 GLU A O 1
ATOM 763 N N . ILE A 1 107 ? 4.260 3.015 -14.564 1.00 97.44 107 ILE A N 1
ATOM 764 C CA . ILE A 1 107 ? 4.926 3.772 -13.492 1.00 97.44 107 ILE A CA 1
ATOM 765 C C . ILE A 1 107 ? 5.578 5.044 -14.046 1.00 97.44 107 ILE A C 1
ATOM 767 O O . ILE A 1 107 ? 5.513 6.105 -13.429 1.00 97.44 107 ILE A O 1
ATOM 771 N N . CYS A 1 108 ? 6.162 4.980 -15.243 1.00 96.00 108 CYS A N 1
ATOM 772 C CA . CYS A 1 108 ? 6.785 6.141 -15.881 1.00 96.00 108 CYS A CA 1
ATOM 773 C C . CYS A 1 108 ? 5.775 7.216 -16.3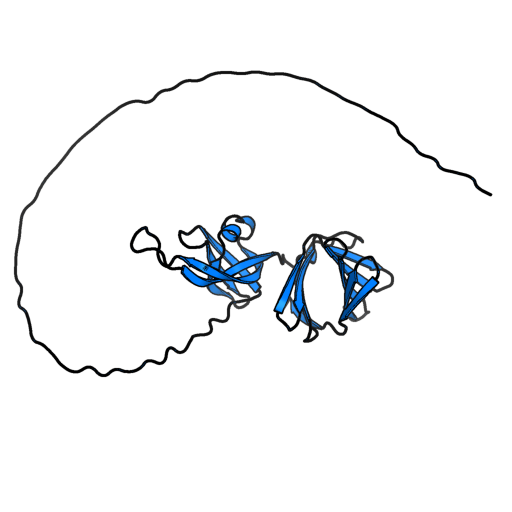13 1.00 96.00 108 CYS A C 1
ATOM 775 O O . CYS A 1 108 ? 6.161 8.372 -16.511 1.00 96.00 108 CYS A O 1
ATOM 777 N N . GLU A 1 109 ? 4.497 6.870 -16.459 1.00 95.94 109 GLU A N 1
ATOM 778 C CA . GLU A 1 109 ? 3.435 7.829 -16.780 1.00 95.94 109 GLU A CA 1
ATOM 779 C C . GLU A 1 109 ? 3.021 8.675 -15.561 1.00 95.94 109 GLU A C 1
ATOM 781 O O . GLU A 1 109 ? 2.466 9.761 -15.731 1.00 95.94 109 GLU A O 1
ATOM 786 N N . GLN A 1 110 ? 3.374 8.236 -14.348 1.00 94.50 110 GLN A N 1
ATOM 787 C CA . GLN A 1 110 ? 3.007 8.852 -13.071 1.00 94.50 110 GLN A CA 1
ATOM 788 C C . GLN A 1 110 ? 4.148 9.724 -12.517 1.00 94.50 110 GLN A C 1
ATOM 790 O O . GLN A 1 110 ? 4.808 9.415 -11.523 1.00 94.50 110 GLN A O 1
ATOM 795 N N . GLN A 1 111 ? 4.419 10.843 -13.188 1.00 93.50 111 GLN A N 1
ATOM 796 C CA . GLN A 1 111 ? 5.510 11.763 -12.823 1.00 93.50 111 GLN A CA 1
ATOM 797 C C . GLN A 1 111 ? 5.341 12.401 -11.430 1.00 93.50 111 GLN A C 1
ATOM 799 O O . GLN A 1 111 ? 6.312 12.862 -10.829 1.00 93.50 111 GLN A O 1
ATOM 804 N N . GLU A 1 112 ? 4.122 12.417 -10.896 1.00 93.69 112 GLU A N 1
ATOM 805 C CA . GLU A 1 112 ? 3.782 12.864 -9.546 1.00 93.69 112 GLU A CA 1
ATOM 806 C C . GLU A 1 112 ? 4.409 12.015 -8.431 1.00 93.69 112 GLU A C 1
ATOM 808 O O . GLU A 1 112 ? 4.493 12.482 -7.298 1.00 93.69 112 GLU A O 1
ATOM 813 N N . LEU A 1 113 ? 4.888 10.806 -8.743 1.00 94.12 113 LEU A N 1
ATOM 814 C CA . LEU A 1 113 ? 5.525 9.903 -7.781 1.00 94.12 113 LEU A CA 1
ATOM 815 C C . LEU A 1 113 ? 6.951 10.320 -7.397 1.00 94.12 113 LEU A C 1
ATOM 817 O O . LEU A 1 113 ? 7.509 9.806 -6.426 1.00 94.12 113 LEU A O 1
ATOM 821 N N . LEU A 1 114 ? 7.563 11.245 -8.142 1.00 96.06 114 LEU A N 1
ATOM 822 C CA . LEU A 1 114 ? 8.927 11.690 -7.871 1.00 96.06 114 LEU A CA 1
ATOM 823 C C . LEU A 1 114 ? 9.044 12.303 -6.468 1.00 96.06 114 LEU A C 1
ATOM 825 O O . LEU A 1 114 ? 8.326 13.236 -6.101 1.00 96.06 114 LEU A O 1
ATOM 829 N N . ASN A 1 115 ? 10.020 11.805 -5.711 1.00 94.50 115 ASN A N 1
ATOM 830 C CA . ASN A 1 115 ? 10.318 12.150 -4.319 1.00 94.50 115 ASN A CA 1
ATOM 831 C C . ASN A 1 115 ? 9.168 11.888 -3.334 1.00 94.50 115 ASN A C 1
ATOM 833 O O . ASN A 1 115 ? 9.179 12.432 -2.231 1.00 94.50 115 ASN A O 1
ATOM 837 N N . GLN A 1 116 ? 8.183 11.075 -3.715 1.00 94.31 116 GLN A N 1
ATOM 838 C CA . GLN A 1 116 ? 7.148 10.622 -2.793 1.00 94.31 116 GLN A CA 1
ATOM 839 C C . GLN A 1 116 ? 7.638 9.407 -2.011 1.00 94.31 116 GLN A C 1
ATOM 841 O O . GLN A 1 116 ? 8.325 8.550 -2.567 1.00 94.31 116 GLN A O 1
ATOM 846 N N . ASN A 1 117 ? 7.252 9.312 -0.736 1.00 96.12 117 ASN A N 1
ATOM 847 C CA . ASN A 1 117 ? 7.380 8.061 0.004 1.00 96.12 117 ASN A CA 1
ATOM 848 C C . ASN A 1 117 ? 6.333 7.085 -0.525 1.00 96.12 117 ASN A C 1
ATOM 850 O O . ASN A 1 117 ? 5.136 7.392 -0.550 1.00 96.12 117 ASN A O 1
ATOM 854 N N . VAL A 1 118 ? 6.790 5.916 -0.944 1.00 97.88 118 VAL A N 1
ATOM 855 C CA . VAL A 1 118 ? 5.954 4.886 -1.546 1.00 97.88 118 VAL A CA 1
ATOM 856 C C . VAL A 1 118 ? 6.312 3.519 -0.991 1.00 97.88 118 VAL A C 1
ATOM 858 O O . VAL A 1 118 ? 7.441 3.275 -0.556 1.00 97.88 118 VAL A O 1
ATOM 861 N N . ARG A 1 119 ? 5.339 2.616 -1.046 1.00 97.69 119 ARG A N 1
ATOM 862 C CA . ARG A 1 119 ? 5.577 1.180 -0.987 1.00 97.69 119 ARG A CA 1
ATOM 863 C C . ARG A 1 119 ? 5.613 0.640 -2.409 1.00 97.69 119 ARG A C 1
ATOM 865 O O . ARG A 1 119 ? 4.686 0.888 -3.181 1.00 97.69 119 ARG A O 1
ATOM 872 N N . PHE A 1 120 ? 6.675 -0.076 -2.743 1.00 97.69 120 PHE A N 1
ATOM 873 C CA . PHE A 1 120 ? 6.847 -0.717 -4.037 1.00 97.69 120 PHE A CA 1
ATOM 874 C C . PHE A 1 120 ? 6.129 -2.063 -4.059 1.00 97.69 120 PHE A C 1
ATOM 876 O O . PHE A 1 120 ? 6.215 -2.846 -3.111 1.00 97.69 120 PHE A O 1
ATOM 883 N N . VAL A 1 121 ? 5.430 -2.334 -5.155 1.00 96.75 121 VAL A N 1
ATOM 884 C CA . VAL A 1 121 ? 4.819 -3.632 -5.440 1.00 96.75 121 VAL A CA 1
ATOM 885 C C . VAL A 1 121 ? 5.529 -4.219 -6.649 1.00 96.75 121 VAL A C 1
ATOM 887 O O . VAL A 1 121 ? 5.732 -3.523 -7.644 1.00 96.75 121 VAL A O 1
ATOM 890 N N . TYR A 1 122 ? 5.909 -5.490 -6.553 1.00 95.75 122 TYR A N 1
ATOM 891 C CA . TYR A 1 122 ? 6.732 -6.164 -7.551 1.00 95.75 122 TYR A CA 1
ATOM 892 C C . TYR A 1 122 ? 5.985 -7.306 -8.240 1.00 95.75 122 TYR A C 1
ATOM 894 O O . TYR A 1 122 ? 5.245 -8.050 -7.594 1.00 95.75 122 TYR A O 1
ATOM 902 N N . SER A 1 123 ? 6.249 -7.503 -9.531 1.00 94.62 123 SER A N 1
ATOM 903 C CA . SER A 1 123 ? 5.792 -8.670 -10.293 1.00 94.62 123 SER A CA 1
ATOM 904 C C . SER A 1 123 ? 6.864 -9.180 -11.260 1.00 94.62 123 SER A C 1
ATOM 906 O O . SER A 1 123 ? 7.772 -8.451 -11.663 1.00 94.62 123 SER A O 1
ATOM 908 N N . GLU A 1 124 ? 6.764 -10.459 -11.639 1.00 94.94 124 GLU A N 1
ATOM 909 C CA . GLU A 1 124 ? 7.611 -11.054 -12.678 1.00 94.94 124 GLU A CA 1
ATOM 910 C C . GLU A 1 124 ? 7.074 -10.765 -14.086 1.00 94.94 124 GLU A C 1
ATOM 912 O O . GLU A 1 124 ? 6.200 -11.472 -14.611 1.00 94.94 124 GLU A O 1
ATOM 917 N N . GLU A 1 125 ? 7.689 -9.808 -14.767 1.00 94.44 125 GLU A N 1
ATOM 918 C CA . GLU A 1 125 ? 7.290 -9.373 -16.099 1.00 94.44 125 GLU A CA 1
ATOM 919 C C . GLU A 1 125 ? 8.158 -9.966 -17.209 1.00 94.44 125 GLU A C 1
ATOM 921 O O . GLU A 1 125 ? 9.270 -10.451 -17.001 1.00 94.44 125 GLU A O 1
ATOM 926 N N . ASN A 1 126 ? 7.614 -9.970 -18.428 1.00 91.69 126 ASN A N 1
ATOM 927 C CA . ASN A 1 126 ? 8.363 -10.351 -19.622 1.00 91.69 126 ASN A CA 1
ATOM 928 C C . ASN A 1 126 ? 8.973 -9.103 -20.264 1.00 91.69 126 ASN A C 1
ATOM 930 O O . ASN A 1 126 ? 8.257 -8.311 -20.873 1.00 91.69 126 ASN A O 1
ATOM 934 N N . VAL A 1 127 ? 10.296 -8.980 -20.205 1.00 91.44 127 VAL A N 1
ATOM 935 C CA . VAL A 1 127 ? 11.045 -7.873 -20.813 1.00 91.44 127 VAL A CA 1
ATOM 936 C C . VAL A 1 127 ? 11.758 -8.366 -22.067 1.00 91.44 127 VAL A C 1
ATOM 938 O O . VAL A 1 127 ? 12.295 -9.477 -22.091 1.00 91.44 127 VAL A O 1
ATOM 941 N N . ALA A 1 128 ? 11.749 -7.567 -23.133 1.00 86.44 128 ALA A N 1
ATOM 942 C CA . ALA A 1 128 ? 12.457 -7.912 -24.361 1.00 86.44 128 ALA A CA 1
ATOM 943 C C . ALA A 1 128 ? 13.980 -7.962 -24.134 1.00 86.44 128 ALA A C 1
ATOM 945 O O . ALA A 1 128 ? 14.547 -7.220 -23.335 1.00 86.44 128 ALA A O 1
ATOM 946 N N . ASP A 1 129 ? 14.657 -8.864 -24.839 1.00 82.06 129 ASP A N 1
ATOM 947 C CA . ASP A 1 129 ? 16.080 -9.138 -24.643 1.00 82.06 129 ASP A CA 1
ATOM 948 C C . ASP A 1 129 ? 17.022 -8.052 -25.187 1.00 82.06 129 ASP A C 1
ATOM 950 O O . ASP A 1 129 ? 18.205 -8.045 -24.835 1.00 82.06 129 ASP A O 1
ATOM 954 N N . CYS A 1 130 ? 16.533 -7.131 -26.023 1.00 77.62 130 CYS A N 1
ATOM 955 C CA . CYS A 1 130 ? 17.348 -6.066 -26.604 1.00 77.62 130 CYS A CA 1
ATOM 956 C C . CYS A 1 130 ? 16.541 -4.897 -27.192 1.00 77.62 130 CYS A C 1
ATOM 958 O O . CYS A 1 130 ? 15.397 -5.033 -27.610 1.00 77.62 130 CYS A O 1
ATOM 960 N N . GLN A 1 131 ? 17.207 -3.743 -27.250 1.00 72.38 131 GLN A N 1
ATOM 961 C CA . GLN A 1 131 ? 16.689 -2.409 -27.587 1.00 72.38 131 GLN A CA 1
ATOM 962 C C . GLN A 1 131 ? 16.338 -2.173 -29.074 1.00 72.38 131 GLN A C 1
ATOM 964 O O . GLN A 1 131 ? 15.931 -1.078 -29.457 1.00 72.38 131 GLN A O 1
ATOM 969 N N . SER A 1 132 ? 16.571 -3.149 -29.957 1.00 71.50 132 SER A N 1
ATOM 970 C CA . SER A 1 132 ? 16.532 -2.955 -31.416 1.00 71.50 132 SER A CA 1
ATOM 971 C C . SER A 1 132 ? 15.629 -3.971 -32.122 1.00 71.50 132 SER A C 1
ATOM 973 O O . SER A 1 132 ? 14.864 -4.688 -31.489 1.00 71.50 132 SER A O 1
ATOM 975 N N . ALA A 1 133 ? 15.724 -4.020 -33.451 1.00 61.47 133 ALA A N 1
ATOM 976 C CA . ALA A 1 133 ? 15.089 -5.001 -34.320 1.00 61.47 133 ALA A CA 1
ATOM 977 C C . ALA A 1 133 ? 16.148 -5.652 -35.234 1.00 61.47 133 ALA A C 1
ATOM 979 O O . ALA A 1 133 ? 16.201 -5.369 -36.421 1.00 61.47 133 ALA A O 1
ATOM 980 N N . GLU A 1 134 ? 17.077 -6.428 -34.673 1.00 61.44 134 GLU A N 1
ATOM 981 C CA . GLU A 1 134 ? 17.373 -7.828 -35.034 1.00 61.44 134 GLU A CA 1
ATOM 982 C C . GLU A 1 134 ? 18.810 -8.271 -34.659 1.00 61.44 134 GLU A C 1
ATOM 984 O O . GLU A 1 134 ? 19.754 -7.487 -34.788 1.00 61.44 134 GLU A O 1
ATOM 989 N N . PRO A 1 135 ? 19.006 -9.552 -34.262 1.00 64.44 135 PRO A N 1
ATOM 990 C CA . PRO A 1 135 ? 17.971 -10.550 -33.987 1.00 64.44 135 PRO A CA 1
ATOM 991 C C . PRO A 1 135 ? 17.431 -10.367 -32.561 1.00 64.44 135 PRO A C 1
ATOM 993 O O . PRO A 1 135 ? 18.063 -10.759 -31.586 1.00 64.44 135 PRO A O 1
ATOM 996 N N . CYS A 1 136 ? 16.248 -9.768 -32.474 1.00 69.56 136 CYS A N 1
ATOM 997 C CA . CYS A 1 136 ? 15.516 -9.443 -31.255 1.00 69.56 136 CYS A CA 1
ATOM 998 C C . CYS A 1 136 ? 14.242 -10.271 -31.301 1.00 69.56 136 CYS A C 1
ATOM 1000 O O . CYS A 1 136 ? 13.666 -10.439 -32.380 1.00 69.56 136 CYS A O 1
ATOM 1002 N N . GLY A 1 137 ? 13.807 -10.825 -30.177 1.00 66.81 137 GLY A N 1
ATOM 1003 C CA . GLY A 1 137 ? 12.594 -11.648 -30.188 1.00 66.81 137 GLY A CA 1
ATOM 1004 C C . GLY A 1 137 ? 12.512 -12.704 -29.104 1.00 66.81 137 GLY A C 1
ATOM 1005 O O . GLY A 1 137 ? 11.639 -13.570 -29.183 1.00 66.81 137 GLY A O 1
ATOM 1006 N N . ARG A 1 138 ? 13.400 -12.671 -28.107 1.00 81.38 138 ARG A N 1
ATOM 1007 C CA . ARG A 1 138 ? 13.191 -13.417 -26.868 1.00 81.38 138 ARG A CA 1
ATOM 1008 C C . ARG A 1 138 ? 12.749 -12.447 -25.783 1.00 81.38 138 ARG A C 1
ATOM 1010 O O . ARG A 1 138 ? 13.176 -11.297 -25.749 1.00 81.38 138 ARG A O 1
ATOM 1017 N N . SER A 1 139 ? 11.890 -12.933 -24.902 1.00 86.75 139 SER A N 1
ATOM 1018 C CA . SER A 1 139 ? 11.640 -12.292 -23.622 1.00 86.75 139 SER A CA 1
ATOM 1019 C C . SER A 1 139 ? 12.467 -12.983 -22.549 1.00 86.75 139 SER A C 1
ATOM 1021 O O . SER A 1 139 ? 12.764 -14.180 -22.640 1.00 86.75 139 SER A O 1
ATOM 1023 N N . ARG A 1 140 ? 12.827 -12.225 -21.525 1.00 89.25 140 ARG A N 1
ATOM 1024 C CA . ARG A 1 140 ? 13.349 -12.742 -20.267 1.00 89.25 140 ARG A CA 1
ATOM 1025 C C . ARG A 1 140 ? 12.428 -12.317 -19.133 1.00 89.25 140 ARG A C 1
ATOM 1027 O O . ARG A 1 140 ? 11.716 -11.321 -19.259 1.00 89.25 140 ARG A O 1
ATOM 1034 N N . LYS A 1 141 ? 12.415 -13.118 -18.072 1.00 92.00 141 LYS A N 1
ATOM 1035 C CA . LYS A 1 141 ? 11.705 -12.785 -16.843 1.00 92.00 141 LYS A CA 1
ATOM 1036 C C . LYS A 1 141 ? 12.550 -11.820 -16.030 1.00 92.00 141 LYS A C 1
ATOM 1038 O O . LYS A 1 141 ? 13.736 -12.073 -15.850 1.00 92.00 141 LYS A O 1
ATOM 1043 N N . GLU A 1 142 ? 11.934 -10.727 -15.613 1.00 92.75 142 GLU A N 1
ATOM 1044 C CA . GLU A 1 142 ? 12.533 -9.700 -14.766 1.00 92.75 142 GLU A CA 1
ATOM 1045 C C . GLU A 1 142 ? 11.524 -9.314 -13.694 1.00 92.75 142 GLU A C 1
ATOM 1047 O O . GLU A 1 142 ? 10.331 -9.190 -13.980 1.00 92.75 142 GLU A O 1
ATOM 1052 N N . THR A 1 143 ? 12.002 -9.106 -12.475 1.00 94.75 143 THR A N 1
ATOM 1053 C CA . THR A 1 143 ? 11.185 -8.538 -11.406 1.00 94.75 143 THR A CA 1
ATOM 1054 C C . THR A 1 143 ? 11.139 -7.030 -11.593 1.00 94.75 143 THR A C 1
ATOM 1056 O O . THR A 1 143 ? 12.173 -6.366 -11.522 1.00 94.75 143 THR A O 1
ATOM 1059 N N . LEU A 1 144 ? 9.950 -6.490 -11.847 1.00 97.19 144 LEU A N 1
ATOM 1060 C CA . LEU A 1 144 ? 9.739 -5.060 -12.053 1.00 97.19 144 LEU A CA 1
ATOM 1061 C C . LEU A 1 144 ? 8.851 -4.485 -10.955 1.00 97.19 144 LEU A C 1
ATOM 1063 O O . LEU A 1 144 ? 7.989 -5.183 -10.424 1.00 97.19 144 LEU A O 1
ATOM 1067 N N . ILE A 1 145 ? 9.022 -3.196 -10.661 1.00 97.94 145 ILE A N 1
ATOM 1068 C CA . ILE A 1 145 ? 8.012 -2.422 -9.935 1.00 97.94 145 ILE A CA 1
ATOM 1069 C C . ILE A 1 145 ? 6.776 -2.349 -10.832 1.00 97.94 145 ILE A C 1
ATOM 1071 O O . ILE A 1 145 ? 6.815 -1.754 -11.911 1.00 97.94 145 ILE A O 1
ATOM 1075 N N . SER A 1 146 ? 5.697 -2.982 -10.398 1.00 96.50 146 SER A N 1
ATOM 1076 C CA . SER A 1 146 ? 4.454 -3.115 -11.152 1.00 96.50 146 SER A CA 1
ATOM 1077 C C . SER A 1 146 ? 3.366 -2.164 -10.680 1.00 96.50 146 SER A C 1
ATOM 1079 O O . SER A 1 146 ? 2.496 -1.797 -11.463 1.00 96.50 146 SER A O 1
ATOM 1081 N N . ASP A 1 147 ? 3.410 -1.785 -9.404 1.00 96.88 147 ASP A N 1
ATOM 1082 C CA . ASP A 1 147 ? 2.495 -0.831 -8.789 1.00 96.88 147 ASP A CA 1
ATOM 1083 C C . ASP A 1 147 ? 3.200 -0.106 -7.632 1.00 96.88 147 ASP A C 1
ATOM 1085 O O . ASP A 1 147 ? 4.255 -0.536 -7.147 1.00 96.88 147 ASP A O 1
ATOM 1089 N N . VAL A 1 148 ? 2.628 1.011 -7.196 1.00 97.31 148 VAL A N 1
ATOM 1090 C CA . VAL A 1 148 ? 3.115 1.780 -6.055 1.00 97.31 148 VAL A CA 1
ATOM 1091 C C . VAL A 1 148 ? 1.960 2.234 -5.179 1.00 97.31 148 VAL A C 1
ATOM 1093 O O . VAL A 1 148 ? 0.943 2.739 -5.647 1.00 97.31 148 VAL A O 1
ATOM 1096 N N . VAL A 1 149 ? 2.146 2.121 -3.869 1.00 98.06 149 VAL A N 1
ATOM 1097 C CA . VAL A 1 149 ? 1.197 2.665 -2.898 1.00 98.06 149 VAL A CA 1
ATOM 1098 C C . VAL A 1 149 ? 1.779 3.937 -2.313 1.00 98.06 149 VAL A C 1
ATOM 1100 O O . VAL A 1 149 ? 2.831 3.915 -1.676 1.00 98.06 149 VAL A O 1
ATOM 1103 N N . LEU A 1 150 ? 1.093 5.059 -2.530 1.00 97.25 150 LEU A N 1
ATOM 1104 C CA . LEU A 1 150 ? 1.511 6.353 -2.004 1.00 97.25 150 LEU A CA 1
ATOM 1105 C C . LEU A 1 150 ? 1.385 6.364 -0.477 1.00 97.25 150 LEU A C 1
ATOM 1107 O O . LEU A 1 150 ? 0.278 6.240 0.047 1.00 97.25 150 LEU A O 1
ATOM 1111 N N . LEU A 1 151 ? 2.500 6.543 0.231 1.00 97.62 151 LEU A N 1
ATOM 1112 C CA . LEU A 1 151 ? 2.529 6.531 1.695 1.00 97.62 151 LEU A CA 1
ATOM 1113 C C . LEU A 1 151 ? 2.416 7.919 2.320 1.00 97.62 151 LEU A C 1
ATOM 1115 O O . LEU A 1 151 ? 1.985 8.019 3.460 1.00 97.62 151 LEU A O 1
ATOM 1119 N N . GLY A 1 152 ? 2.758 8.981 1.592 1.00 94.88 152 GLY A N 1
ATOM 1120 C CA . GLY A 1 152 ? 2.693 10.343 2.126 1.00 94.88 152 GLY A CA 1
ATOM 1121 C C . GLY A 1 152 ? 3.737 10.622 3.212 1.00 94.88 152 GLY A C 1
ATOM 1122 O O . GLY A 1 152 ? 4.820 10.028 3.229 1.00 94.88 152 GLY A O 1
ATOM 1123 N N . GLU A 1 153 ? 3.437 11.583 4.082 1.00 94.50 153 GLU A N 1
ATOM 1124 C CA . GLU A 1 153 ? 4.349 11.993 5.158 1.00 94.50 153 GLU A CA 1
ATOM 1125 C C . GLU A 1 153 ? 4.309 11.005 6.324 1.00 94.50 153 GLU A C 1
ATOM 1127 O O . GLU A 1 153 ? 5.365 10.569 6.781 1.00 94.50 153 GLU A O 1
ATOM 1132 N N . ASN A 1 154 ? 3.103 10.604 6.739 1.00 96.25 154 ASN A N 1
ATOM 1133 C CA . ASN A 1 154 ? 2.890 9.735 7.884 1.00 96.25 154 ASN A CA 1
ATOM 1134 C C . ASN A 1 154 ? 2.331 8.386 7.438 1.00 96.25 154 ASN A C 1
ATOM 1136 O O . ASN A 1 154 ? 1.261 8.288 6.824 1.00 96.25 154 ASN A O 1
ATOM 1140 N N . TRP A 1 155 ? 3.042 7.330 7.808 1.00 97.19 155 TRP A N 1
ATOM 1141 C CA . TRP A 1 155 ? 2.664 5.960 7.500 1.00 97.19 155 TRP A CA 1
ATOM 1142 C C . TRP A 1 155 ? 3.119 5.009 8.601 1.00 97.19 155 TRP A C 1
ATOM 1144 O O . TRP A 1 155 ? 4.022 5.313 9.384 1.00 97.19 155 TRP A O 1
ATOM 1154 N N . GLN A 1 156 ? 2.494 3.838 8.638 1.00 96.81 156 GLN A N 1
ATOM 1155 C CA . GLN A 1 156 ? 2.834 2.774 9.572 1.00 96.81 156 GLN A CA 1
ATOM 1156 C C . GLN A 1 156 ? 2.685 1.395 8.942 1.00 96.81 156 GLN A C 1
ATOM 1158 O O . GLN A 1 156 ? 1.903 1.209 8.008 1.00 96.81 156 GLN A O 1
ATOM 1163 N N . VAL A 1 157 ? 3.414 0.423 9.477 1.00 97.69 157 VAL A N 1
ATOM 1164 C CA . VAL A 1 157 ? 3.311 -0.991 9.127 1.00 97.69 157 VAL A CA 1
ATOM 1165 C C . VAL A 1 157 ? 2.947 -1.771 10.376 1.00 97.69 157 VAL A C 1
ATOM 1167 O O . VAL A 1 157 ? 3.659 -1.747 11.379 1.00 97.69 157 VAL A O 1
ATOM 1170 N N . LEU A 1 158 ? 1.832 -2.481 10.287 1.00 97.56 158 LEU A N 1
ATOM 1171 C CA . LEU A 1 158 ? 1.298 -3.329 11.334 1.00 97.56 158 LEU A CA 1
ATOM 1172 C C . LEU A 1 158 ? 1.430 -4.792 10.919 1.00 97.56 158 LEU A C 1
ATOM 1174 O O . LEU A 1 158 ? 1.147 -5.125 9.768 1.00 97.56 158 LEU A O 1
ATOM 1178 N N . SER A 1 159 ? 1.796 -5.678 11.839 1.00 97.62 159 SER A N 1
ATOM 1179 C CA . SER A 1 159 ? 1.822 -7.115 11.570 1.00 97.62 159 SER A CA 1
ATOM 1180 C C . SER A 1 159 ? 1.499 -7.947 12.803 1.00 97.62 159 SER A C 1
ATOM 1182 O O . SER A 1 159 ? 1.798 -7.555 13.926 1.00 97.62 159 SER A O 1
ATOM 1184 N N . ASN A 1 160 ? 0.910 -9.119 12.583 1.00 97.25 160 ASN A N 1
ATOM 1185 C CA . ASN A 1 160 ? 0.782 -10.169 13.596 1.00 97.25 160 ASN A CA 1
ATOM 1186 C C . ASN A 1 160 ? 1.474 -11.482 13.174 1.00 97.25 160 ASN A C 1
ATOM 1188 O O . ASN A 1 160 ? 1.233 -12.533 13.766 1.00 97.25 160 ASN A O 1
ATOM 1192 N N . GLY A 1 161 ? 2.311 -11.433 12.132 1.00 96.19 161 GLY A N 1
ATOM 1193 C CA . GLY A 1 161 ? 2.992 -12.584 11.535 1.00 96.19 161 GLY A CA 1
ATOM 1194 C C . GLY A 1 161 ? 2.200 -13.296 10.434 1.00 96.19 161 GLY A C 1
ATOM 1195 O O . GLY A 1 161 ? 2.810 -13.760 9.475 1.00 96.19 161 GLY A O 1
ATOM 1196 N N . ASP A 1 162 ? 0.869 -13.338 10.528 1.00 97.50 162 ASP A N 1
ATOM 1197 C CA . ASP A 1 162 ? 0.006 -13.898 9.476 1.00 97.50 162 ASP A CA 1
ATOM 1198 C C . ASP A 1 162 ? -0.436 -12.834 8.467 1.00 97.50 162 ASP A C 1
ATOM 1200 O O . ASP A 1 162 ? -0.646 -13.132 7.294 1.00 97.50 162 ASP A O 1
ATOM 1204 N N . TRP A 1 163 ? -0.578 -11.594 8.933 1.00 98.19 163 TRP A N 1
ATOM 1205 C CA . TRP A 1 163 ? -0.953 -10.437 8.135 1.00 98.19 163 TRP A CA 1
ATOM 1206 C C . TRP A 1 163 ? 0.059 -9.320 8.314 1.00 98.19 163 TRP A C 1
ATOM 1208 O O . TRP A 1 163 ? 0.529 -9.073 9.426 1.00 98.19 163 TRP A O 1
ATOM 1218 N N . THR A 1 164 ? 0.323 -8.597 7.232 1.00 98.25 164 THR A N 1
ATOM 1219 C CA . THR A 1 164 ? 1.081 -7.345 7.246 1.00 98.25 164 THR A CA 1
ATOM 1220 C C . THR A 1 164 ? 0.276 -6.281 6.524 1.00 98.25 164 THR A C 1
ATOM 1222 O O . THR A 1 164 ? -0.165 -6.492 5.397 1.00 98.25 164 THR A O 1
ATOM 1225 N N . VAL A 1 165 ? 0.076 -5.136 7.169 1.00 98.44 165 VAL A N 1
ATOM 1226 C CA . VAL A 1 165 ? -0.678 -4.008 6.625 1.00 98.44 165 VAL A CA 1
ATOM 1227 C C . VAL A 1 165 ? 0.161 -2.747 6.714 1.00 98.44 165 VAL A C 1
ATOM 1229 O O . VAL A 1 165 ? 0.499 -2.295 7.802 1.00 98.44 165 VAL A O 1
ATOM 1232 N N . THR A 1 166 ? 0.454 -2.148 5.568 1.00 98.50 166 THR A N 1
ATOM 1233 C CA . THR A 1 166 ? 0.969 -0.786 5.476 1.00 98.50 166 THR A CA 1
ATOM 1234 C C . THR A 1 166 ? -0.195 0.179 5.314 1.00 98.50 166 THR A C 1
ATOM 1236 O O . THR A 1 166 ? -1.023 0.023 4.416 1.00 98.50 166 THR A O 1
ATOM 1239 N N . VAL A 1 167 ? -0.241 1.194 6.167 1.00 98.50 167 VAL A N 1
ATOM 1240 C CA . VAL A 1 167 ? -1.197 2.293 6.079 1.00 98.50 167 VAL A CA 1
ATOM 1241 C C . VAL A 1 167 ? -0.442 3.570 5.782 1.00 98.50 167 VAL A C 1
ATOM 1243 O O . VAL A 1 167 ? 0.473 3.927 6.522 1.00 98.50 167 VAL A O 1
ATOM 1246 N N . GLY A 1 168 ? -0.832 4.254 4.716 1.00 98.31 168 GLY A N 1
ATOM 1247 C CA . GLY A 1 168 ? -0.231 5.512 4.304 1.00 98.31 168 GLY A CA 1
ATOM 1248 C C . GLY A 1 168 ? -1.209 6.677 4.340 1.00 98.31 168 GLY A C 1
ATOM 1249 O O . GLY A 1 168 ? -2.427 6.513 4.466 1.00 98.31 168 GLY A O 1
ATOM 1250 N N . ARG A 1 169 ? -0.648 7.874 4.189 1.00 97.94 169 ARG A N 1
ATOM 1251 C CA . ARG A 1 169 ? -1.339 9.162 4.164 1.00 97.94 169 ARG A CA 1
ATOM 1252 C C . ARG A 1 169 ? -2.155 9.392 5.429 1.00 97.94 169 ARG A C 1
ATOM 1254 O O . ARG A 1 169 ? -3.270 9.911 5.362 1.00 97.94 169 ARG A O 1
ATOM 1261 N N . ILE A 1 170 ? -1.631 8.992 6.584 1.00 97.00 170 ILE A N 1
ATOM 1262 C CA . ILE A 1 170 ? -2.317 9.141 7.875 1.00 97.00 170 ILE A CA 1
ATOM 1263 C C . ILE A 1 170 ? -2.574 10.627 8.168 1.00 97.00 170 ILE A C 1
ATOM 1265 O O . ILE A 1 170 ? -3.625 10.989 8.692 1.00 97.00 170 ILE A O 1
ATOM 1269 N N . GLU A 1 171 ? -1.673 11.505 7.725 1.00 96.12 171 GLU A N 1
ATOM 1270 C CA . GLU A 1 171 ? -1.792 12.963 7.805 1.00 96.12 171 GLU A CA 1
ATOM 1271 C C . GLU A 1 171 ? -2.995 13.544 7.049 1.00 96.12 171 GLU A C 1
ATOM 1273 O O . GLU A 1 171 ? -3.359 14.698 7.263 1.00 96.12 171 GLU A O 1
ATOM 1278 N N . SER A 1 172 ? -3.624 12.771 6.158 1.00 97.25 172 SER A N 1
ATOM 1279 C CA . SER A 1 172 ? -4.812 13.218 5.424 1.00 97.25 172 SER A CA 1
ATOM 1280 C C . SER A 1 172 ? -6.058 13.348 6.305 1.00 97.25 172 SER A C 1
ATOM 1282 O O . SER A 1 172 ? -7.029 13.987 5.893 1.00 97.25 172 SER A O 1
ATOM 1284 N N . TRP A 1 173 ? -6.054 12.747 7.498 1.00 96.94 173 TRP A N 1
ATOM 1285 C CA . TRP A 1 173 ? -7.150 12.849 8.450 1.00 96.94 173 TRP A CA 1
ATOM 1286 C C . TRP A 1 173 ? -7.012 14.101 9.326 1.00 96.94 173 TRP A C 1
ATOM 1288 O O . TRP A 1 173 ? -6.021 14.296 10.023 1.00 96.94 173 TRP A O 1
ATOM 1298 N N . ASP A 1 174 ? -8.044 14.942 9.329 1.00 94.75 174 ASP A N 1
ATOM 1299 C CA . ASP A 1 174 ? -8.072 16.229 10.036 1.00 94.75 174 ASP A CA 1
ATOM 1300 C C . ASP A 1 174 ? -8.691 16.153 11.446 1.00 94.75 174 ASP A C 1
ATOM 1302 O O . ASP A 1 174 ? -8.944 17.181 12.081 1.00 94.75 174 ASP A O 1
ATOM 1306 N N . GLY A 1 175 ? -8.960 14.942 11.941 1.00 93.38 175 GLY A N 1
ATOM 1307 C CA . GLY A 1 175 ? -9.632 14.707 13.220 1.00 93.38 175 GLY A CA 1
ATOM 1308 C C . GLY A 1 175 ? -11.163 14.651 13.133 1.00 93.38 175 GLY A C 1
ATOM 1309 O O . GLY A 1 175 ? -11.824 14.455 14.155 1.00 93.38 175 GLY A O 1
ATOM 1310 N N . VAL A 1 176 ? -11.757 14.818 11.945 1.00 95.88 176 VAL A N 1
ATOM 1311 C CA . VAL A 1 176 ? -13.211 14.726 11.737 1.00 95.88 176 VAL A CA 1
ATOM 1312 C C . VAL A 1 176 ? -13.602 13.313 11.296 1.00 95.88 176 VAL A C 1
ATOM 1314 O O . VAL A 1 176 ? -12.954 12.690 10.469 1.00 95.88 176 VAL A O 1
ATOM 1317 N N . ASN A 1 177 ? -14.687 12.761 11.837 1.00 96.44 177 ASN A N 1
ATOM 1318 C CA . ASN A 1 177 ? -15.122 11.419 11.438 1.00 96.44 177 ASN A CA 1
ATOM 1319 C C . ASN A 1 177 ? -15.558 11.362 9.966 1.00 96.44 177 ASN A C 1
ATOM 1321 O O . ASN A 1 177 ? -16.293 12.234 9.496 1.00 96.44 177 ASN A O 1
ATOM 1325 N N . ASN A 1 178 ? -15.226 10.251 9.306 1.00 96.75 178 ASN A N 1
ATOM 1326 C CA . ASN A 1 178 ? -15.465 9.979 7.885 1.00 96.75 178 ASN A CA 1
ATOM 1327 C C . ASN A 1 178 ? -14.681 10.906 6.941 1.00 96.75 178 ASN A C 1
ATOM 1329 O O . ASN A 1 178 ? -15.104 11.126 5.807 1.00 96.75 178 ASN A O 1
ATOM 1333 N N . THR A 1 179 ? -13.567 11.469 7.406 1.00 96.56 179 THR A N 1
ATOM 1334 C CA . THR A 1 179 ? -12.607 12.182 6.558 1.00 96.56 179 THR A CA 1
ATOM 1335 C C . THR A 1 179 ? -11.301 11.401 6.467 1.00 96.56 179 THR A C 1
ATOM 1337 O O . THR A 1 179 ? -11.081 10.425 7.193 1.00 96.56 179 THR A O 1
ATOM 1340 N N . GLY A 1 180 ? -10.453 11.831 5.538 1.00 95.88 180 GLY A N 1
ATOM 1341 C CA . GLY A 1 180 ? -9.185 11.204 5.217 1.00 95.88 180 GLY A CA 1
ATOM 1342 C C . GLY A 1 180 ? -9.002 11.057 3.709 1.00 95.88 180 GLY A C 1
ATOM 1343 O O . GLY A 1 180 ? -9.778 11.568 2.902 1.00 95.88 180 GLY A O 1
ATOM 1344 N N . GLY A 1 181 ? -7.937 10.366 3.350 1.00 97.69 181 GLY A N 1
ATOM 1345 C CA . GLY A 1 181 ? -7.598 9.901 2.012 1.00 97.69 181 GLY A CA 1
ATOM 1346 C C . GLY A 1 181 ? -6.502 8.852 2.137 1.00 97.69 181 GLY A C 1
ATOM 1347 O O . GLY A 1 181 ? -5.476 8.933 1.457 1.00 97.69 181 GLY A O 1
ATOM 1348 N N . LEU A 1 182 ? -6.694 7.943 3.096 1.00 98.50 182 LEU A N 1
ATOM 1349 C CA . LEU A 1 182 ? -5.686 6.995 3.539 1.00 98.50 182 LEU A CA 1
ATOM 1350 C C . LEU A 1 182 ? -5.464 5.927 2.473 1.00 98.50 182 LEU A C 1
ATOM 1352 O O . LEU A 1 182 ? -6.397 5.524 1.773 1.00 98.50 182 LEU A O 1
ATOM 1356 N N . THR A 1 183 ? -4.241 5.428 2.389 1.00 98.62 183 THR A N 1
ATOM 1357 C CA . THR A 1 183 ? -3.893 4.284 1.546 1.00 98.62 183 THR A CA 1
ATOM 1358 C C . THR A 1 183 ? -3.688 3.043 2.395 1.00 98.62 183 THR A C 1
ATOM 1360 O O . THR A 1 183 ? -3.319 3.121 3.566 1.00 98.62 183 THR A O 1
ATOM 1363 N N . TYR A 1 184 ? -3.951 1.894 1.792 1.00 98.62 184 TYR A N 1
ATOM 1364 C CA . TYR A 1 184 ? -3.815 0.585 2.405 1.00 98.62 184 TYR A CA 1
ATOM 1365 C C . TYR A 1 184 ? -3.052 -0.321 1.458 1.00 98.62 184 TYR A C 1
ATOM 1367 O O . TYR A 1 184 ? -3.352 -0.371 0.268 1.00 98.62 184 TYR A O 1
ATOM 1375 N N . TYR A 1 185 ? -2.108 -1.072 2.004 1.00 98.56 185 TYR A N 1
ATOM 1376 C CA . TYR A 1 185 ? -1.518 -2.223 1.349 1.00 98.56 185 TYR A CA 1
ATOM 1377 C C . TYR A 1 185 ? -1.448 -3.370 2.348 1.00 98.56 185 TYR A C 1
ATOM 1379 O O . TYR A 1 185 ? -0.689 -3.299 3.312 1.00 98.56 185 TYR A O 1
ATOM 1387 N N . GLY A 1 186 ? -2.252 -4.407 2.145 1.00 98.06 186 GLY A N 1
ATOM 1388 C CA . GLY A 1 186 ? -2.320 -5.560 3.038 1.00 98.06 186 GLY A CA 1
ATOM 1389 C C . GLY A 1 186 ? -1.924 -6.838 2.324 1.00 98.06 186 GLY A C 1
ATOM 1390 O O . GLY A 1 186 ? -2.386 -7.058 1.209 1.00 98.06 186 GLY A O 1
ATOM 1391 N N . CYS A 1 187 ? -1.119 -7.673 2.974 1.00 97.75 187 CYS A N 1
ATOM 1392 C CA . CYS A 1 187 ? -0.750 -9.006 2.510 1.00 97.75 187 CYS A CA 1
ATOM 1393 C C . CYS A 1 187 ? -1.012 -10.049 3.596 1.00 97.75 187 CYS A C 1
ATOM 1395 O O . CYS A 1 187 ? -0.791 -9.775 4.780 1.00 97.75 187 CYS A O 1
ATOM 1397 N N . ASP A 1 188 ? -1.428 -11.242 3.182 1.00 97.06 188 ASP A N 1
ATOM 1398 C CA . ASP A 1 188 ? -1.348 -12.439 4.020 1.00 97.06 188 ASP A CA 1
ATOM 1399 C C . ASP A 1 188 ? 0.039 -13.106 3.930 1.00 97.06 188 ASP A C 1
ATOM 1401 O O . ASP A 1 188 ? 0.908 -12.702 3.150 1.00 97.06 188 ASP A O 1
ATOM 1405 N N . SER A 1 189 ? 0.250 -14.145 4.738 1.00 95.25 189 SER A N 1
ATOM 1406 C CA . SER A 1 189 ? 1.493 -14.921 4.790 1.00 95.25 189 SER A CA 1
ATOM 1407 C C . SER A 1 189 ? 1.751 -15.789 3.553 1.00 95.25 189 SER A C 1
ATOM 1409 O O . SER A 1 189 ? 2.882 -16.237 3.354 1.00 95.25 189 SER A O 1
ATOM 1411 N N . ASP A 1 190 ? 0.743 -15.986 2.698 1.00 95.31 190 ASP A N 1
ATOM 1412 C CA . ASP A 1 190 ? 0.872 -16.661 1.405 1.00 95.31 190 ASP A CA 1
ATOM 1413 C C . ASP A 1 190 ? 1.304 -15.689 0.285 1.00 95.31 190 ASP A C 1
ATOM 1415 O O . ASP A 1 190 ? 1.571 -16.115 -0.842 1.00 95.31 190 ASP A O 1
ATOM 1419 N N . GLY A 1 191 ? 1.404 -14.387 0.583 1.00 92.19 191 GLY A N 1
ATOM 1420 C CA . GLY A 1 191 ? 1.789 -13.344 -0.366 1.00 92.19 191 GLY A CA 1
ATOM 1421 C C . GLY A 1 191 ? 0.632 -12.822 -1.220 1.00 92.19 191 GLY A C 1
ATOM 1422 O O . GLY A 1 191 ? 0.872 -12.152 -2.226 1.00 92.19 191 GLY A O 1
ATOM 1423 N N . ASN A 1 192 ? -0.622 -13.101 -0.851 1.00 95.69 192 ASN A N 1
ATOM 1424 C CA . ASN A 1 192 ? -1.775 -12.487 -1.500 1.00 95.69 192 ASN A CA 1
ATOM 1425 C C . ASN A 1 192 ? -1.947 -11.070 -0.961 1.00 95.69 192 ASN A C 1
ATOM 1427 O O . ASN A 1 192 ? -2.280 -10.873 0.209 1.00 95.69 192 ASN A O 1
ATOM 1431 N N . CYS A 1 193 ? -1.735 -10.089 -1.832 1.00 96.56 193 CYS A N 1
ATOM 1432 C CA . CYS A 1 193 ? -1.731 -8.683 -1.459 1.00 96.56 193 CYS A CA 1
ATOM 1433 C C . CYS A 1 193 ? -2.851 -7.888 -2.138 1.00 96.56 193 CYS A C 1
ATOM 1435 O O . CYS A 1 193 ? -3.305 -8.222 -3.234 1.00 96.56 193 CYS A O 1
ATOM 1437 N N . LEU A 1 194 ? -3.268 -6.798 -1.496 1.00 96.94 194 LEU A N 1
ATOM 1438 C CA . LEU A 1 194 ? -4.263 -5.857 -1.999 1.00 96.94 194 LEU A CA 1
ATOM 1439 C C . LEU A 1 194 ? -3.868 -4.419 -1.650 1.00 96.94 194 LEU A C 1
ATOM 1441 O O . LEU A 1 194 ? -3.554 -4.123 -0.498 1.00 96.94 194 LEU A O 1
ATOM 1445 N N . SER A 1 195 ? -3.959 -3.531 -2.640 1.00 97.44 195 SER A N 1
ATOM 1446 C CA . SER A 1 195 ? -3.814 -2.079 -2.495 1.00 97.44 195 SER A CA 1
ATOM 1447 C C . SER A 1 195 ? -5.185 -1.403 -2.559 1.00 97.44 195 SER A C 1
ATOM 1449 O O . SER A 1 195 ? -5.985 -1.741 -3.432 1.00 97.44 195 SER A O 1
ATOM 1451 N N . LEU A 1 196 ? -5.465 -0.462 -1.653 1.00 98.38 196 LEU A N 1
ATOM 1452 C CA . LEU A 1 196 ? -6.688 0.349 -1.641 1.00 98.38 196 LEU A CA 1
ATOM 1453 C C . LEU A 1 196 ? -6.367 1.824 -1.372 1.00 98.38 196 LEU A C 1
ATOM 1455 O O . LEU A 1 196 ? -5.421 2.163 -0.656 1.00 98.38 196 LEU A O 1
ATOM 1459 N N . THR A 1 197 ? -7.204 2.705 -1.912 1.00 98.06 197 THR A N 1
ATOM 1460 C CA . THR A 1 197 ? -7.150 4.159 -1.711 1.00 98.06 197 THR A CA 1
ATOM 146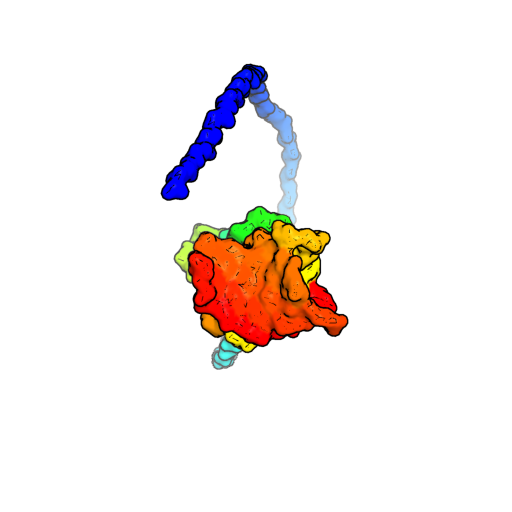1 C C . THR A 1 197 ? -8.440 4.664 -1.073 1.00 98.06 197 THR A C 1
ATOM 1463 O O . THR A 1 197 ? -9.351 3.887 -0.794 1.00 98.06 197 THR A O 1
ATOM 1466 N N . ASP A 1 198 ? -8.508 5.975 -0.831 1.00 97.81 198 ASP A N 1
ATOM 1467 C CA . ASP A 1 198 ? -9.720 6.668 -0.375 1.00 97.81 198 ASP A CA 1
ATOM 1468 C C . ASP A 1 198 ? -10.272 6.158 0.965 1.00 97.81 198 ASP A C 1
ATOM 1470 O O . ASP A 1 198 ? -11.467 6.257 1.248 1.00 97.81 198 ASP A O 1
ATOM 1474 N N . GLY A 1 199 ? -9.384 5.639 1.817 1.00 98.44 199 GLY A N 1
ATOM 1475 C CA . GLY A 1 199 ? -9.741 5.265 3.176 1.00 98.44 199 GLY A CA 1
ATOM 1476 C C . GLY A 1 199 ? -10.096 6.472 4.030 1.00 98.44 199 GLY A C 1
ATOM 1477 O O . GLY A 1 199 ? -9.681 7.604 3.760 1.00 98.44 199 GLY A O 1
ATOM 1478 N N . PHE A 1 200 ? -10.832 6.210 5.104 1.00 98.38 200 PHE A N 1
ATOM 1479 C CA . PHE A 1 200 ? -11.292 7.222 6.049 1.00 98.38 200 PHE A CA 1
ATOM 1480 C C . PHE A 1 200 ? -11.179 6.736 7.494 1.00 98.38 200 PHE A C 1
ATOM 1482 O O . PHE A 1 200 ? -11.113 5.534 7.760 1.00 98.38 200 PHE A O 1
ATOM 1489 N N . THR A 1 201 ? -11.221 7.680 8.434 1.00 98.06 201 THR A N 1
ATOM 1490 C CA . THR A 1 201 ? -11.140 7.391 9.870 1.00 98.06 201 THR A CA 1
ATOM 1491 C C . THR A 1 201 ? -12.439 7.748 10.592 1.00 98.06 201 THR A C 1
ATOM 1493 O O . THR A 1 201 ? -13.055 8.789 10.348 1.00 98.06 201 THR A O 1
ATOM 1496 N N . VAL A 1 202 ? -12.865 6.892 11.521 1.00 97.06 202 VAL A N 1
ATOM 1497 C CA . VAL A 1 202 ? -13.979 7.133 12.445 1.00 97.06 202 VAL A CA 1
ATOM 1498 C C . VAL A 1 202 ? -13.537 6.803 13.862 1.00 97.06 202 VAL A C 1
ATOM 1500 O O . VAL A 1 202 ? -13.325 5.640 14.190 1.00 97.06 202 VAL A O 1
ATOM 1503 N N . CYS A 1 203 ? -13.482 7.813 14.723 1.00 95.44 203 CYS A N 1
ATOM 1504 C CA . CYS A 1 203 ? -13.212 7.649 16.144 1.00 95.44 203 CYS A CA 1
ATOM 1505 C C . CYS A 1 203 ? -14.484 7.867 16.967 1.00 95.44 203 CYS A C 1
ATOM 1507 O O . CYS A 1 203 ? -15.173 8.890 16.847 1.00 95.44 203 CYS A O 1
ATOM 1509 N N . ARG A 1 204 ? -14.821 6.895 17.813 1.00 95.00 204 ARG A N 1
ATOM 1510 C CA . ARG A 1 204 ? -15.988 6.946 18.691 1.00 95.00 204 ARG A CA 1
ATOM 1511 C C . ARG A 1 204 ? -15.779 6.071 19.920 1.00 95.00 204 ARG A C 1
ATOM 1513 O O . ARG A 1 204 ? -15.335 4.939 19.805 1.00 95.00 204 ARG A O 1
ATOM 1520 N N . ASP A 1 205 ? -16.157 6.604 21.082 1.00 92.88 205 ASP A N 1
ATOM 1521 C CA . ASP A 1 205 ? -16.159 5.872 22.355 1.00 92.88 205 ASP A CA 1
ATOM 1522 C C . ASP A 1 205 ? -14.791 5.227 22.686 1.00 92.88 205 ASP A C 1
ATOM 1524 O O . ASP A 1 205 ? -14.726 4.122 23.210 1.00 92.88 205 ASP A O 1
ATOM 1528 N N . GLY A 1 206 ? -13.694 5.934 22.374 1.00 91.12 206 GLY A N 1
ATOM 1529 C CA . GLY A 1 206 ? -12.322 5.477 22.634 1.00 91.12 206 GLY A CA 1
ATOM 1530 C C . GLY A 1 206 ? -11.767 4.479 21.614 1.00 91.12 206 GLY A C 1
ATOM 1531 O O . GLY A 1 206 ? -10.681 3.961 21.825 1.00 91.12 206 GLY A O 1
ATOM 1532 N N . ILE A 1 207 ? -12.478 4.213 20.516 1.00 94.56 207 ILE A N 1
ATOM 1533 C CA . ILE A 1 207 ? -12.029 3.324 19.438 1.00 94.56 207 ILE A CA 1
ATOM 1534 C C . ILE A 1 207 ? -11.924 4.132 18.151 1.00 94.56 207 ILE A C 1
ATOM 1536 O O . ILE A 1 207 ? -12.876 4.822 17.775 1.00 94.56 207 ILE A O 1
ATOM 1540 N N . CYS A 1 208 ? -10.790 4.030 17.468 1.00 95.12 208 CYS A N 1
ATOM 1541 C CA . CYS A 1 208 ? -10.572 4.597 16.147 1.00 95.12 208 CYS A CA 1
ATOM 1542 C C . CYS A 1 208 ? -10.534 3.479 15.107 1.00 95.12 208 CYS A C 1
ATOM 1544 O O . CYS A 1 208 ? -9.766 2.530 15.217 1.00 95.12 208 CYS A O 1
ATOM 1546 N N . ASN A 1 209 ? -11.390 3.599 14.097 1.00 97.50 209 ASN A N 1
ATOM 1547 C CA . ASN A 1 209 ? -11.455 2.689 12.966 1.00 97.50 209 ASN A CA 1
ATOM 1548 C C . ASN A 1 209 ? -10.951 3.406 11.720 1.00 97.50 209 ASN A C 1
ATOM 1550 O O . ASN A 1 209 ? -11.517 4.429 11.337 1.00 97.50 209 ASN A O 1
ATOM 1554 N N . MET A 1 210 ? -9.943 2.844 11.068 1.00 98.19 210 MET A N 1
ATOM 1555 C CA . MET A 1 210 ? -9.496 3.244 9.734 1.00 98.19 210 MET A CA 1
ATOM 1556 C C .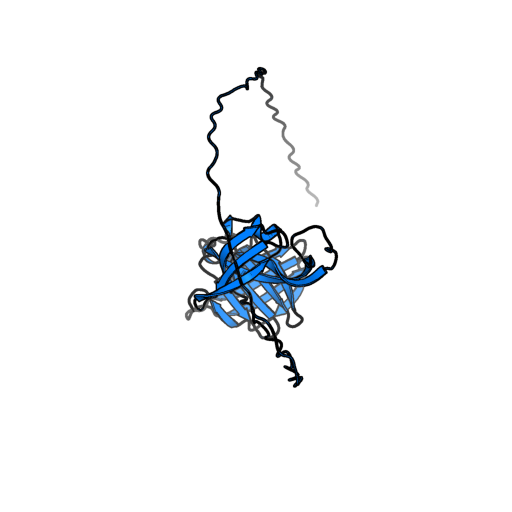 MET A 1 210 ? -10.073 2.229 8.756 1.00 98.19 210 MET A C 1
ATOM 1558 O O . MET A 1 210 ? -9.927 1.029 8.985 1.00 98.19 210 MET A O 1
ATOM 1562 N N . SER A 1 211 ? -10.814 2.670 7.743 1.00 98.38 211 SER A N 1
ATOM 1563 C CA . SER A 1 211 ? -11.573 1.764 6.872 1.00 98.38 211 SER A CA 1
ATOM 1564 C C . SER A 1 211 ? -11.437 2.093 5.391 1.00 98.38 211 SER A C 1
ATOM 1566 O O . SER A 1 211 ? -11.381 3.262 5.015 1.00 98.38 211 SER A O 1
ATOM 1568 N N . TRP A 1 212 ? -11.442 1.040 4.573 1.00 98.62 212 TRP A N 1
ATOM 1569 C CA . TRP A 1 212 ? -11.414 1.071 3.110 1.00 98.62 212 TRP A CA 1
ATOM 1570 C C . TRP A 1 212 ? -12.505 0.165 2.547 1.00 98.62 212 TRP A C 1
ATOM 1572 O O . TRP A 1 212 ? -12.804 -0.880 3.126 1.00 98.62 212 TRP A O 1
ATOM 1582 N N . GLU A 1 213 ? -13.069 0.536 1.401 1.00 97.75 213 GLU A N 1
ATOM 1583 C CA . GLU A 1 213 ? -14.102 -0.241 0.713 1.00 97.75 213 GLU A CA 1
ATOM 1584 C C . GLU A 1 213 ? -13.592 -0.745 -0.641 1.00 97.75 213 GLU A C 1
ATOM 1586 O O . GLU A 1 213 ? -12.888 -0.038 -1.362 1.00 97.75 213 GLU A O 1
ATOM 1591 N N . ASN A 1 214 ? -13.977 -1.967 -1.007 1.00 97.44 214 ASN A N 1
ATOM 1592 C CA . ASN A 1 214 ? -13.736 -2.535 -2.331 1.00 97.44 214 ASN A CA 1
ATOM 1593 C C . ASN A 1 214 ? -14.941 -3.380 -2.756 1.00 97.44 214 ASN A C 1
ATOM 1595 O O . ASN A 1 214 ? -15.064 -4.551 -2.395 1.00 97.44 214 ASN A O 1
ATOM 1599 N N . GLY A 1 215 ? -15.864 -2.774 -3.503 1.00 96.56 215 GLY A N 1
ATOM 1600 C CA . GLY A 1 215 ? -17.113 -3.433 -3.876 1.00 96.56 215 GLY A CA 1
ATOM 1601 C C . GLY A 1 215 ? -17.986 -3.722 -2.652 1.00 96.56 215 GLY A C 1
ATOM 1602 O O . GLY A 1 215 ? -18.419 -2.800 -1.970 1.00 96.56 215 GLY A O 1
ATOM 1603 N N . ASP A 1 216 ? -18.279 -4.997 -2.398 1.00 97.44 216 ASP A N 1
ATOM 1604 C CA . ASP A 1 216 ? -19.046 -5.465 -1.239 1.00 97.44 216 ASP A CA 1
ATOM 1605 C C . ASP A 1 216 ? -18.186 -5.773 -0.002 1.00 97.44 216 ASP A C 1
ATOM 1607 O O . ASP A 1 216 ? -18.727 -6.218 1.017 1.00 97.44 216 ASP A O 1
ATOM 1611 N N . TYR A 1 217 ? -16.876 -5.528 -0.082 1.00 98.31 217 TYR A N 1
ATOM 1612 C CA . TYR A 1 217 ? -15.930 -5.723 1.010 1.00 98.31 217 TYR A CA 1
ATOM 1613 C C . TYR A 1 217 ? -15.598 -4.411 1.722 1.00 98.31 217 TYR A C 1
ATOM 1615 O O . TYR A 1 217 ? -15.443 -3.369 1.083 1.00 98.31 217 TYR A O 1
ATOM 1623 N N . ALA A 1 218 ? -15.409 -4.488 3.039 1.00 98.25 218 ALA A N 1
ATOM 1624 C CA . ALA A 1 218 ? -14.827 -3.418 3.842 1.00 98.25 218 ALA A CA 1
ATOM 1625 C C . ALA A 1 218 ? -13.678 -3.962 4.695 1.00 98.25 218 ALA A C 1
ATOM 1627 O O . ALA A 1 218 ? -13.823 -4.988 5.360 1.00 98.25 218 ALA A O 1
ATOM 1628 N N . TYR A 1 219 ? -12.550 -3.261 4.682 1.00 98.56 219 TYR A N 1
ATOM 1629 C CA . TYR A 1 219 ? -11.330 -3.600 5.408 1.00 98.56 219 TYR A CA 1
ATOM 1630 C C . TYR A 1 219 ? -11.143 -2.556 6.497 1.00 98.56 219 TYR A C 1
ATOM 1632 O O . TYR A 1 219 ? -11.058 -1.370 6.187 1.00 98.56 219 TYR A O 1
ATOM 1640 N N . THR A 1 220 ? -11.094 -2.973 7.758 1.00 98.56 220 THR A N 1
ATOM 1641 C CA . THR A 1 220 ? -11.037 -2.061 8.901 1.00 98.56 220 THR A CA 1
ATOM 1642 C C . THR A 1 220 ? -9.887 -2.426 9.822 1.00 98.56 220 THR A C 1
ATOM 1644 O O . THR A 1 220 ? -9.828 -3.544 10.326 1.00 98.56 220 THR A O 1
ATOM 1647 N N . LEU A 1 221 ? -9.015 -1.461 10.102 1.00 98.38 221 LEU A N 1
ATOM 1648 C CA . LEU A 1 221 ? -8.129 -1.509 11.259 1.00 98.38 221 LEU A CA 1
ATOM 1649 C C . LEU A 1 221 ? -8.829 -0.818 12.423 1.00 98.38 221 LEU A C 1
ATOM 1651 O O . LEU A 1 221 ? -9.176 0.359 12.332 1.00 98.38 221 LEU A O 1
ATOM 1655 N N . SER A 1 222 ? -9.078 -1.574 13.486 1.00 97.56 222 SER A N 1
ATOM 1656 C CA . SER A 1 222 ? -9.739 -1.107 14.699 1.00 97.56 222 SER A CA 1
ATOM 1657 C C . SER A 1 222 ? -8.728 -1.039 15.830 1.00 97.56 222 SER A C 1
ATOM 1659 O O . SER A 1 222 ? -8.185 -2.075 16.220 1.00 97.56 222 SER A O 1
ATOM 1661 N N . SER A 1 223 ? -8.487 0.164 16.338 1.00 95.19 223 SER A N 1
ATOM 1662 C CA . SER A 1 223 ? -7.501 0.431 17.382 1.00 95.19 223 SER A CA 1
ATOM 1663 C C . SER A 1 223 ? -8.172 1.095 18.576 1.00 95.19 223 SER A C 1
ATOM 1665 O O . SER A 1 223 ? -8.937 2.056 18.436 1.00 95.19 223 SER A O 1
ATOM 1667 N N . GLU A 1 224 ? -7.886 0.587 19.770 1.00 91.50 224 GLU A N 1
ATOM 1668 C CA . GLU A 1 224 ? -8.270 1.258 21.010 1.00 91.50 224 GLU A CA 1
ATOM 1669 C C . GLU A 1 224 ? -7.365 2.473 21.245 1.00 91.50 224 GLU A C 1
ATOM 1671 O O . GLU A 1 224 ? -6.164 2.424 20.998 1.00 91.50 224 GLU A O 1
ATOM 1676 N N . VAL A 1 225 ? -7.927 3.570 21.742 1.00 86.31 225 VAL A N 1
ATOM 1677 C CA . VAL A 1 225 ? -7.165 4.734 22.197 1.00 86.31 225 VAL A CA 1
ATOM 1678 C C . VAL A 1 225 ? -7.069 4.651 23.713 1.00 86.31 225 VAL A C 1
ATOM 1680 O O . VAL A 1 225 ? -8.080 4.714 24.415 1.00 86.31 225 VAL A O 1
ATOM 1683 N N . THR A 1 226 ? -5.851 4.499 24.217 1.00 80.19 226 THR A N 1
ATOM 1684 C CA . THR A 1 226 ? -5.553 4.392 25.647 1.00 80.19 226 THR A CA 1
ATOM 1685 C C . THR A 1 226 ? -4.888 5.666 26.163 1.00 80.19 226 THR A C 1
ATOM 1687 O O . THR A 1 226 ? -4.380 6.480 25.391 1.00 80.19 226 THR A O 1
ATOM 1690 N N . ASP A 1 227 ? -4.868 5.843 27.487 1.00 68.44 227 ASP A N 1
ATOM 1691 C CA . ASP A 1 227 ? -4.189 6.980 28.126 1.00 68.44 227 ASP A CA 1
ATOM 1692 C C . ASP A 1 227 ? -2.672 6.999 27.839 1.00 68.44 227 ASP A C 1
ATOM 1694 O O . ASP A 1 227 ? -2.055 8.066 27.859 1.00 68.44 227 ASP A O 1
ATOM 1698 N N . ASP A 1 228 ? -2.086 5.834 27.542 1.00 69.88 228 ASP A N 1
ATOM 1699 C CA . ASP A 1 228 ? -0.663 5.651 27.232 1.00 69.88 228 ASP A CA 1
ATOM 1700 C C . ASP A 1 228 ? -0.362 5.698 25.716 1.00 69.88 228 ASP A C 1
ATOM 1702 O O . ASP A 1 228 ? 0.792 5.537 25.314 1.00 69.88 228 ASP A O 1
ATOM 1706 N N . GLY A 1 229 ? -1.371 5.944 24.869 1.00 69.75 229 GLY A N 1
ATOM 1707 C CA . GLY A 1 229 ? -1.251 5.973 23.408 1.00 69.75 229 GLY A CA 1
ATOM 1708 C C . GLY A 1 229 ? -2.152 4.953 22.712 1.00 69.75 229 GLY A C 1
ATOM 1709 O O . GLY A 1 229 ? -3.265 4.674 23.161 1.00 69.75 229 GLY A O 1
ATOM 1710 N N . GLU A 1 230 ? -1.695 4.401 21.592 1.00 69.44 230 GLU A N 1
ATOM 1711 C CA . GLU A 1 230 ? -2.455 3.403 20.834 1.00 69.44 230 GLU A CA 1
ATOM 1712 C C . GLU A 1 230 ? -2.483 2.050 21.565 1.00 69.44 230 GLU A C 1
ATOM 1714 O O . GLU A 1 230 ? -1.460 1.539 22.021 1.00 69.44 230 GLU A O 1
ATOM 1719 N N . GLY A 1 231 ? -3.685 1.495 21.722 1.00 77.88 231 GLY A N 1
ATOM 1720 C CA . GLY A 1 231 ? -3.942 0.166 22.267 1.00 77.88 231 GLY A CA 1
ATOM 1721 C C . GLY A 1 231 ? -3.844 -0.927 21.201 1.00 77.88 231 GLY A C 1
ATOM 1722 O O . GLY A 1 231 ? -3.286 -0.735 20.123 1.00 77.88 231 GLY A O 1
ATOM 1723 N N . SER A 1 232 ? -4.400 -2.107 21.490 1.00 88.19 232 SER A N 1
ATOM 1724 C CA . SER A 1 232 ? -4.353 -3.232 20.548 1.00 88.19 232 SER A CA 1
ATOM 1725 C C . SER A 1 232 ? -5.080 -2.906 19.245 1.00 88.19 232 SER A C 1
ATOM 1727 O O . SER A 1 232 ? -6.222 -2.439 19.280 1.00 88.19 232 SER A O 1
ATOM 1729 N N . THR A 1 233 ? -4.454 -3.230 18.112 1.00 96.50 233 THR A N 1
ATOM 1730 C CA . THR A 1 233 ? -5.065 -3.093 16.787 1.00 96.50 233 THR A CA 1
ATOM 1731 C C . THR A 1 233 ? -5.533 -4.449 16.259 1.00 96.50 233 THR A C 1
ATOM 1733 O O . THR A 1 233 ? -4.856 -5.468 16.411 1.00 96.50 233 THR A O 1
ATOM 1736 N N . THR A 1 234 ? -6.712 -4.471 15.638 1.00 98.12 234 THR A N 1
ATOM 1737 C CA . THR A 1 234 ? -7.297 -5.648 14.981 1.00 98.12 234 THR A CA 1
ATOM 1738 C C . THR A 1 234 ? -7.651 -5.312 13.539 1.00 98.12 234 THR A C 1
ATOM 1740 O O . THR A 1 234 ? -8.333 -4.319 13.290 1.00 98.12 234 THR A O 1
ATOM 1743 N N . LEU A 1 235 ? -7.247 -6.161 12.594 1.00 98.56 235 LEU A N 1
ATOM 1744 C CA . LEU A 1 235 ? -7.757 -6.130 11.225 1.00 98.56 235 LEU A CA 1
ATOM 1745 C C . LEU A 1 235 ? -9.062 -6.929 11.156 1.00 98.56 235 LEU A C 1
ATOM 1747 O O . LEU A 1 235 ? -9.109 -8.094 11.547 1.00 98.56 235 LEU A O 1
ATOM 1751 N N . ILE A 1 236 ? -10.120 -6.315 10.640 1.00 98.50 236 ILE A N 1
ATOM 1752 C CA . ILE A 1 236 ? -11.432 -6.933 10.450 1.00 98.50 236 ILE A CA 1
ATOM 1753 C C . ILE A 1 236 ? -11.833 -6.742 8.991 1.00 98.50 236 ILE A C 1
ATOM 1755 O O . ILE A 1 236 ? -11.784 -5.623 8.481 1.00 98.50 236 ILE A O 1
ATOM 1759 N N . VAL A 1 237 ? -12.249 -7.818 8.325 1.00 98.31 237 VAL A N 1
ATOM 1760 C CA . VAL A 1 237 ? -12.790 -7.747 6.963 1.00 98.31 237 VAL A CA 1
ATOM 1761 C C . VAL A 1 237 ? -14.245 -8.172 6.979 1.00 98.31 237 VAL A C 1
ATOM 1763 O O . VAL A 1 237 ? -14.604 -9.233 7.500 1.00 98.31 237 VAL A O 1
ATOM 1766 N N . TRP A 1 238 ? -15.074 -7.333 6.378 1.00 98.31 238 TRP A N 1
ATOM 1767 C CA . TRP A 1 238 ? -16.500 -7.541 6.210 1.00 98.31 238 TRP A CA 1
ATOM 1768 C C . TRP A 1 238 ? -16.808 -7.800 4.745 1.00 98.31 238 TRP A C 1
ATOM 1770 O O . TRP A 1 238 ? -16.204 -7.181 3.873 1.00 98.31 238 TRP A O 1
ATOM 1780 N N . GLN A 1 239 ? -17.791 -8.652 4.478 1.00 98.19 239 GLN A N 1
ATOM 1781 C CA . GLN A 1 239 ? -18.387 -8.809 3.159 1.00 98.19 239 GLN A CA 1
ATOM 1782 C C . GLN A 1 239 ? -19.907 -8.771 3.293 1.00 98.19 239 GLN A C 1
ATOM 1784 O O . GLN A 1 239 ? -20.486 -9.552 4.044 1.00 98.19 239 GLN A O 1
ATOM 1789 N N . ASN A 1 240 ? -20.576 -7.864 2.576 1.00 95.94 240 ASN A N 1
ATOM 1790 C CA . ASN A 1 240 ? -22.033 -7.680 2.659 1.00 95.94 240 ASN A CA 1
ATOM 1791 C C . ASN A 1 240 ? -22.565 -7.486 4.100 1.00 95.94 240 ASN A C 1
ATOM 1793 O O . ASN A 1 240 ? -23.712 -7.816 4.397 1.00 95.94 2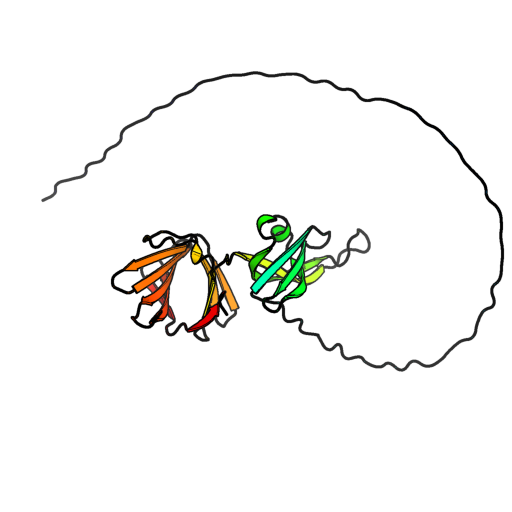40 ASN A O 1
ATOM 1797 N N . GLY A 1 241 ? -21.740 -6.927 4.992 1.00 92.88 241 GLY A N 1
ATOM 1798 C CA . GLY A 1 241 ? -22.077 -6.695 6.400 1.00 92.88 241 GLY A CA 1
ATOM 1799 C C . GLY A 1 241 ? -21.833 -7.880 7.341 1.00 92.88 241 GLY A C 1
ATOM 1800 O O . GLY A 1 241 ? -22.040 -7.721 8.542 1.00 92.88 241 GLY A O 1
ATOM 1801 N N . ASP A 1 242 ? -21.360 -9.021 6.836 1.00 97.62 242 ASP A N 1
ATOM 1802 C CA . ASP A 1 242 ? -20.925 -10.160 7.649 1.00 97.62 242 ASP A CA 1
ATOM 1803 C C . ASP A 1 242 ? -19.404 -10.127 7.850 1.00 97.62 242 ASP A C 1
ATOM 1805 O O . ASP A 1 242 ? -18.649 -9.872 6.911 1.00 97.62 242 ASP A O 1
ATOM 1809 N N . GLU A 1 243 ? -18.942 -10.388 9.074 1.00 98.12 243 GLU A N 1
ATOM 1810 C CA . GLU A 1 243 ? -17.513 -10.513 9.377 1.00 98.12 243 GLU A CA 1
ATOM 1811 C C . GLU A 1 243 ? -16.983 -11.829 8.799 1.00 98.12 243 GLU A C 1
ATOM 1813 O O . GLU A 1 243 ? -17.449 -12.910 9.169 1.00 98.12 243 GLU A O 1
ATOM 1818 N N . ILE A 1 244 ? -16.004 -11.738 7.899 1.00 97.88 244 ILE A N 1
ATOM 1819 C CA . ILE A 1 244 ? -15.382 -12.902 7.250 1.00 97.88 244 ILE A CA 1
ATOM 1820 C C . ILE A 1 244 ? -13.942 -13.137 7.708 1.00 97.88 244 ILE A C 1
ATOM 1822 O O . ILE A 1 244 ? -13.416 -14.234 7.525 1.00 97.88 244 ILE A O 1
ATOM 1826 N N . LEU A 1 245 ? -13.312 -12.127 8.312 1.00 97.94 245 LEU A N 1
ATOM 1827 C CA . LEU A 1 245 ? -11.964 -12.218 8.857 1.00 97.94 245 LEU A CA 1
ATOM 1828 C C . LEU A 1 245 ? -11.804 -11.306 10.071 1.00 97.94 245 LEU A C 1
ATOM 1830 O O . LEU A 1 245 ? -12.272 -10.168 10.071 1.00 97.94 245 LEU A O 1
ATOM 1834 N N . ARG A 1 246 ? -11.065 -11.808 11.061 1.00 98.06 246 ARG A N 1
ATOM 1835 C CA . ARG A 1 246 ? -10.578 -11.066 12.221 1.00 98.06 246 ARG A CA 1
ATOM 1836 C C . ARG A 1 246 ? -9.159 -11.520 12.541 1.00 98.06 246 ARG A C 1
ATOM 1838 O O . ARG A 1 246 ? -8.957 -12.670 12.923 1.00 98.06 246 ARG A O 1
ATOM 1845 N N . ALA A 1 247 ? -8.199 -10.618 12.389 1.00 97.94 247 ALA A N 1
ATOM 1846 C CA . ALA A 1 247 ? -6.803 -10.819 12.744 1.00 97.94 247 ALA A CA 1
ATOM 1847 C C . ALA A 1 247 ? -6.443 -9.872 13.895 1.00 97.94 247 ALA A C 1
ATOM 1849 O O . ALA A 1 247 ? -6.355 -8.655 13.730 1.00 97.94 247 ALA A O 1
ATOM 1850 N N . GLU A 1 248 ? -6.313 -10.449 15.087 1.00 97.12 248 GLU A N 1
ATOM 1851 C CA . GLU A 1 248 ? -6.006 -9.734 16.327 1.00 97.12 248 GLU A CA 1
ATOM 1852 C C . GLU A 1 248 ? -4.492 -9.562 16.512 1.00 97.12 248 GLU A C 1
ATOM 1854 O O . GLU A 1 248 ? -3.695 -10.228 15.845 1.00 97.12 248 GLU A O 1
ATOM 1859 N N . ASN A 1 249 ? -4.112 -8.717 17.476 1.00 95.06 249 ASN A N 1
ATOM 1860 C CA . ASN A 1 249 ? -2.724 -8.465 17.883 1.00 95.06 249 ASN A CA 1
ATOM 1861 C C . ASN A 1 249 ? -1.841 -7.937 16.742 1.00 95.06 249 ASN A C 1
ATOM 1863 O O . ASN A 1 249 ? -0.707 -8.375 16.578 1.00 95.06 249 ASN A O 1
ATOM 1867 N N . MET A 1 250 ? -2.368 -7.009 15.943 1.00 96.88 250 MET A N 1
ATOM 1868 C CA . MET A 1 250 ? -1.573 -6.297 14.945 1.00 96.88 250 MET A CA 1
ATOM 1869 C C . MET A 1 250 ? -0.644 -5.313 15.670 1.00 96.88 250 MET A C 1
ATOM 1871 O O . MET A 1 250 ? -1.114 -4.342 16.265 1.00 96.88 250 MET A O 1
ATOM 1875 N N . GLU A 1 251 ? 0.659 -5.578 15.639 1.00 95.12 251 GLU A N 1
ATOM 1876 C CA . GLU A 1 251 ? 1.693 -4.775 16.294 1.00 95.12 251 GLU A CA 1
ATOM 1877 C C . GLU A 1 251 ? 2.369 -3.831 15.300 1.00 95.12 251 GLU A C 1
ATOM 1879 O O . GLU A 1 251 ? 2.583 -4.189 14.143 1.00 95.12 251 GLU A O 1
ATOM 1884 N N . LEU A 1 252 ? 2.736 -2.632 15.756 1.00 94.56 252 LEU A N 1
ATOM 1885 C CA . LEU A 1 252 ? 3.533 -1.689 14.975 1.00 94.56 252 LEU A CA 1
ATOM 1886 C C . LEU A 1 252 ? 4.959 -2.222 14.817 1.00 94.56 252 LEU A C 1
ATOM 1888 O O . LEU A 1 252 ? 5.700 -2.310 15.795 1.00 94.56 252 LEU A O 1
ATOM 1892 N N . ILE A 1 253 ? 5.340 -2.551 13.584 1.00 95.12 253 ILE A N 1
ATOM 1893 C CA . ILE A 1 253 ? 6.678 -3.059 13.256 1.00 95.12 253 ILE A CA 1
ATOM 1894 C C . ILE A 1 253 ? 7.536 -2.038 12.508 1.00 95.12 253 ILE A C 1
ATOM 1896 O O . ILE A 1 253 ? 8.758 -2.176 12.503 1.00 95.12 253 ILE A O 1
ATOM 1900 N N . ASP A 1 254 ? 6.918 -1.026 11.892 1.00 94.75 254 ASP A N 1
ATOM 1901 C CA . ASP A 1 254 ? 7.629 0.060 11.218 1.00 94.75 254 ASP A CA 1
ATOM 1902 C C . ASP A 1 254 ? 6.766 1.325 11.073 1.00 94.75 254 ASP A C 1
ATOM 1904 O O . ASP A 1 254 ? 5.537 1.241 11.049 1.00 94.75 254 ASP A O 1
ATOM 1908 N N . SER A 1 255 ? 7.387 2.499 10.950 1.00 95.31 255 SER A N 1
ATOM 1909 C CA . SER A 1 255 ? 6.693 3.772 10.714 1.00 95.31 255 SER A CA 1
ATOM 1910 C C . SER A 1 255 ? 7.587 4.846 10.092 1.00 95.31 255 SER A C 1
ATOM 1912 O O . SER A 1 255 ? 8.815 4.738 10.076 1.00 95.31 255 SER A O 1
ATOM 1914 N N . SER A 1 256 ? 6.965 5.935 9.631 1.00 93.38 256 SER A N 1
ATOM 1915 C CA . SER A 1 256 ? 7.661 7.138 9.153 1.00 93.38 256 SER A CA 1
ATOM 1916 C C . SER A 1 256 ? 8.549 7.809 10.206 1.00 93.38 256 SER A C 1
ATOM 1918 O O . SER A 1 256 ? 9.515 8.474 9.841 1.00 93.38 256 SER A O 1
ATOM 1920 N N . ASP A 1 257 ? 8.238 7.629 11.491 1.00 86.19 257 ASP A N 1
ATOM 1921 C CA . ASP A 1 257 ? 8.938 8.270 12.614 1.00 86.19 257 ASP A CA 1
ATOM 1922 C C . ASP A 1 257 ? 10.122 7.446 13.154 1.00 86.19 257 ASP A C 1
ATOM 1924 O O . ASP A 1 257 ? 10.806 7.887 14.084 1.00 86.19 257 ASP A O 1
ATOM 1928 N N . SER A 1 258 ? 10.339 6.246 12.601 1.00 71.94 258 SER A N 1
ATOM 1929 C CA . SER A 1 258 ? 11.354 5.278 13.045 1.00 71.94 258 SER A CA 1
ATOM 1930 C C . SER A 1 258 ? 12.740 5.527 12.451 1.00 71.94 258 SER A C 1
ATOM 1932 O O . SER A 1 258 ? 12.822 5.884 11.252 1.00 71.94 258 SER A O 1
#

Foldseek 3Di:
DDDDDDDDDDDDDDDDDDDDDDDDDDDDDDDDDDDDDDDDDDDDDDDDDDDDDDDDDDPPPPPPPPPPPDDAQKFAWADWDDAQFFIWTWTAHPVRDIDTFGAHNVVSVPPVRHGFIKGFDKDFDWTWPDNDVPPTDHTDTDIHRYDIWGAGQKWFWWDPLQKIKIKGQPVQAPPDFFTGFIWIWMAGPVGDIDIFTRWTWHDDPQKIWIWTDDPQKIWIWIWGQDPVGIHWIWIWMDGNRHTPDIDTRTHTPDISVD

Radius of gyration: 30.58 Å; chains: 1; bounding box: 107×54×76 Å

pLDDT: mean 79.76, std 24.27, range [29.89, 98.62]